Protein AF-A0A2N7NMK9-F1 (afdb_monomer)

Foldseek 3Di:
DPLQLADPVLVVLDDPLRVVQLVVVCVVCVVPSLLSNLSRLLSSLLDNVNQVLQQVQLVVVVLDDDSHGRSSVLSVVLCCLQVVDPPFAADPVVLVVVLVVLVVVLVVVLVVLVVVLVVVLVVLVVVCVVDDDPVSVVVSVVVNVVSVVVSVVVVVVSVVPPSVDGDDHSLLSSVVSSQVSCCSRRVDFDDDDPPPPDDDNSVLSSSCSSPVPPSVVSRNVLVVVQVPDDLCPHSNSDDPDDPDD

Secondary structure (DSSP, 8-state):
---TTS-HHHHHT--HHHHHHHHHHHHHTTT-HHHHHHHHHHHHHHHHHHHHHHHHHHHHTT---SSS-HHHHHHHHHHHHHHS--SS-SSHHHHHHHHHHHHHHHHHHHHHHHHHHHHHHHHHHHHHTT--SHHHHHHHHHHHHHHHHHHHHHHHHHHSS--SSPPPPHHHHHHHHHHHHHHHHH-------TTSSSSPPHHHHHHHHH-TTTHHHHHHHHHHHHHTS-GGGSTT-SPPP----

Nearest PDB structures (foldseek):
  8rz0-assembly3_E  TM=4.744E-01  e=9.316E+00  synthetic construct

Radius of gyration: 27.91 Å; Cα contacts (8 Å, |Δi|>4): 205; chains: 1; bounding box: 67×35×86 Å

Organism: NCBI:txid212663

pLDDT: mean 76.45, std 15.88, range [31.61, 92.88]

Mean predicted aligned error: 11.86 Å

Solvent-accessible surface area (backbone atoms only — not comparable to full-atom values): 13842 Å² total; per-residue (Å²): 130,86,69,75,70,36,55,68,74,58,58,71,68,50,50,72,67,55,49,52,36,50,49,55,50,42,62,76,38,66,92,35,70,70,55,41,42,49,53,30,45,32,60,52,31,29,35,69,73,52,43,52,50,32,36,53,31,15,58,75,65,61,60,59,94,66,94,65,48,41,58,50,55,51,53,56,50,44,49,44,56,51,77,65,49,82,86,40,38,80,38,62,64,56,19,44,53,52,37,56,50,51,52,52,51,49,54,51,50,51,51,53,49,51,55,50,50,53,52,52,51,51,50,51,54,53,50,55,74,66,52,90,46,75,65,55,47,51,52,45,52,53,51,50,54,52,50,53,50,51,50,53,52,53,52,50,58,65,59,69,59,82,69,88,61,58,66,56,14,37,62,54,47,34,54,52,49,47,52,49,44,32,39,63,44,28,65,45,53,75,86,76,70,89,82,53,98,59,80,81,50,35,68,56,42,29,46,30,68,81,28,77,81,57,36,65,66,54,48,54,51,52,51,58,60,35,70,76,40,58,62,65,73,21,77,58,33,74,69,81,81,81,79,84,125

Sequence (245 aa):
MQQGYMSESSWDELTFDERSSLQLMREKYKNSDHHLKLIDQSYEAMGKIFRSRINSEVIKYKRYEGDLDGVYLIINKAIHDFFGSSHFPATKHKSKEIHDFHQKQRQKASKLSDEAFCSLERTINWLSNTTTTKQDELDMSVANEKLIELKKLISSHLERVDLHDRSPSKAESFVLGTCNNLIWFANIKATRTIDSSGGKTPFLRFLEVFFPFEAEPILSSLYEKQKRLPIEKRIGGTFIPVRRG

Structure (mmCIF, N/CA/C/O backbone):
data_AF-A0A2N7NMK9-F1
#
_entry.id   AF-A0A2N7NMK9-F1
#
loop_
_atom_site.group_PDB
_atom_site.id
_atom_site.type_symbol
_atom_site.label_atom_id
_atom_site.label_alt_id
_atom_site.label_comp_id
_atom_site.label_asym_id
_atom_site.label_entity_id
_atom_site.label_seq_id
_atom_site.pdbx_PDB_ins_code
_atom_site.Cartn_x
_atom_site.Cartn_y
_atom_site.Cartn_z
_atom_site.occupancy
_atom_site.B_iso_or_equiv
_atom_site.auth_seq_id
_atom_site.auth_comp_id
_atom_site.auth_asym_id
_atom_site.auth_atom_id
_atom_site.pdbx_PDB_model_num
ATOM 1 N N . MET A 1 1 ? 2.969 3.505 -34.945 1.00 48.16 1 MET A N 1
ATOM 2 C CA . MET A 1 1 ? 2.056 3.359 -33.786 1.00 48.16 1 MET A CA 1
ATOM 3 C C . MET A 1 1 ? 2.224 4.592 -32.918 1.00 48.16 1 MET A C 1
ATOM 5 O O . MET A 1 1 ? 3.357 5.028 -32.778 1.00 48.16 1 MET A O 1
ATOM 9 N N . GLN A 1 2 ? 1.147 5.188 -32.395 1.00 59.62 2 GLN A N 1
ATOM 10 C CA . GLN A 1 2 ? 1.281 6.339 -31.494 1.00 59.62 2 GLN A CA 1
ATOM 11 C C . GLN A 1 2 ? 2.025 5.895 -30.225 1.00 59.62 2 GLN A C 1
ATOM 13 O O . GLN A 1 2 ? 1.568 5.003 -29.514 1.00 59.62 2 GLN A O 1
ATOM 18 N N . GLN A 1 3 ? 3.172 6.519 -29.954 1.00 67.00 3 GLN A N 1
ATOM 19 C CA . GLN A 1 3 ? 4.029 6.277 -28.783 1.00 67.00 3 GLN A CA 1
ATOM 20 C C . GLN A 1 3 ? 3.365 6.621 -27.435 1.00 67.00 3 GLN A C 1
ATOM 22 O O . GLN A 1 3 ? 3.958 6.419 -26.378 1.00 67.00 3 GLN A O 1
ATOM 27 N N . GLY A 1 4 ? 2.095 7.041 -27.454 1.00 82.00 4 GLY A N 1
ATOM 28 C CA . GLY A 1 4 ? 1.342 7.437 -26.272 1.00 82.00 4 GLY A CA 1
ATOM 29 C C . GLY A 1 4 ? 1.959 8.680 -25.638 1.00 82.00 4 GLY A C 1
ATOM 30 O O . GLY A 1 4 ? 2.343 9.611 -26.344 1.00 82.00 4 GLY A O 1
ATOM 31 N N . TYR A 1 5 ? 2.070 8.668 -24.314 1.00 87.06 5 TYR A N 1
ATOM 32 C CA . TYR A 1 5 ? 2.652 9.740 -23.503 1.00 87.06 5 TYR A CA 1
ATOM 33 C C . TYR A 1 5 ? 4.148 9.550 -23.204 1.00 87.06 5 TYR A C 1
ATOM 35 O O . TYR A 1 5 ? 4.716 10.331 -22.442 1.00 87.06 5 TYR A O 1
ATOM 43 N N . MET A 1 6 ? 4.772 8.516 -23.772 1.00 89.62 6 MET A N 1
ATOM 44 C CA . MET A 1 6 ? 6.190 8.201 -23.591 1.00 89.62 6 MET A CA 1
ATOM 45 C C . MET A 1 6 ? 7.060 8.983 -24.580 1.00 89.62 6 MET A C 1
ATOM 47 O O . MET A 1 6 ? 6.658 9.197 -25.727 1.00 89.62 6 MET A O 1
ATOM 51 N N . SER A 1 7 ? 8.265 9.377 -24.162 1.00 88.50 7 SER A N 1
ATOM 52 C CA . SER A 1 7 ? 9.250 9.960 -25.079 1.00 88.50 7 SER A CA 1
ATOM 53 C C . SER A 1 7 ? 9.711 8.962 -26.151 1.00 88.50 7 SER A C 1
ATOM 55 O O . SER A 1 7 ? 9.846 7.766 -25.892 1.00 88.50 7 SER A O 1
ATOM 57 N N . GLU A 1 8 ? 9.989 9.464 -27.358 1.00 87.81 8 GLU A N 1
ATOM 58 C CA . GLU A 1 8 ? 10.441 8.655 -28.505 1.00 87.81 8 GLU A CA 1
ATOM 59 C C . GLU A 1 8 ? 11.730 7.882 -28.182 1.00 87.81 8 GLU A C 1
ATOM 61 O O . GLU A 1 8 ? 11.811 6.675 -28.397 1.00 87.81 8 GLU A O 1
ATOM 66 N N . SER A 1 9 ? 12.687 8.537 -27.517 1.00 88.19 9 SER A N 1
ATOM 67 C CA . SER A 1 9 ? 13.922 7.898 -27.055 1.00 88.19 9 SER A CA 1
ATOM 68 C C . SER A 1 9 ? 13.670 6.731 -26.097 1.00 88.19 9 SER A C 1
ATOM 70 O O . SER A 1 9 ? 14.330 5.700 -26.192 1.00 88.19 9 SER A O 1
ATOM 72 N N . SER A 1 10 ? 12.703 6.860 -25.186 1.00 87.62 10 SER A N 1
ATOM 73 C CA . SER A 1 10 ? 12.360 5.786 -24.246 1.00 87.62 10 SER A CA 1
ATOM 74 C C . SER A 1 10 ? 11.622 4.637 -24.928 1.00 87.62 10 SER A C 1
ATOM 76 O O . SER A 1 10 ? 11.809 3.482 -24.543 1.00 87.62 10 SER A O 1
ATOM 78 N N . TRP A 1 11 ? 10.807 4.936 -25.942 1.00 90.69 11 TRP A N 1
ATOM 79 C CA . TRP A 1 11 ? 10.100 3.939 -26.745 1.00 90.69 11 TRP A CA 1
ATOM 80 C C . TRP A 1 11 ? 11.059 3.075 -27.576 1.00 90.69 11 TRP A C 1
ATOM 82 O O . TRP A 1 11 ? 10.900 1.849 -27.671 1.00 90.69 11 TRP A O 1
ATOM 92 N N . ASP A 1 12 ? 12.088 3.698 -28.146 1.00 89.62 12 ASP A N 1
ATOM 93 C CA . ASP A 1 12 ? 13.112 3.018 -28.940 1.00 89.62 12 ASP A CA 1
ATOM 94 C C . ASP A 1 12 ? 13.988 2.080 -28.105 1.00 89.62 12 ASP A C 1
ATOM 96 O O . ASP A 1 12 ? 14.482 1.073 -28.612 1.00 89.62 12 ASP A O 1
ATOM 100 N N . GLU A 1 13 ? 14.116 2.346 -26.805 1.00 90.12 13 GLU A N 1
ATOM 101 C CA . GLU A 1 13 ? 14.841 1.486 -25.870 1.00 90.12 13 GLU A CA 1
ATOM 102 C C . GLU A 1 13 ? 14.087 0.214 -25.455 1.00 90.12 13 GLU A C 1
ATOM 104 O O . GLU A 1 13 ? 14.713 -0.673 -24.861 1.00 90.12 13 GLU A O 1
ATOM 109 N N . LEU A 1 14 ? 12.777 0.123 -25.723 1.00 90.62 14 LEU A N 1
ATOM 110 C CA . LEU A 1 14 ? 11.956 -1.019 -25.321 1.00 90.62 14 LEU A CA 1
ATOM 111 C C . LEU A 1 14 ? 12.255 -2.264 -26.163 1.00 90.62 14 LEU A C 1
ATOM 113 O O . LEU A 1 14 ? 12.313 -2.205 -27.395 1.00 90.62 14 LEU A O 1
ATOM 117 N N . THR A 1 15 ? 12.362 -3.417 -25.505 1.00 91.25 15 THR A N 1
ATOM 118 C CA . THR A 1 15 ? 12.406 -4.715 -26.189 1.00 91.25 15 THR A CA 1
ATOM 119 C C . THR A 1 15 ? 11.053 -5.056 -26.821 1.00 91.25 15 THR A C 1
ATOM 121 O O . THR A 1 15 ? 10.025 -4.443 -26.527 1.00 91.25 15 THR A O 1
ATOM 124 N N . PHE A 1 16 ? 11.034 -6.065 -27.696 1.00 90.06 16 PHE A N 1
ATOM 125 C CA . PHE A 1 16 ? 9.789 -6.567 -28.282 1.00 90.06 16 PHE A CA 1
ATOM 126 C C . PHE A 1 16 ? 8.779 -7.021 -27.209 1.00 90.06 16 PHE A C 1
ATOM 128 O O . PHE A 1 16 ? 7.597 -6.676 -27.287 1.00 90.06 16 PHE A O 1
ATOM 135 N N . ASP A 1 17 ? 9.252 -7.724 -26.179 1.00 87.62 17 ASP A N 1
ATOM 136 C CA . ASP A 1 17 ? 8.409 -8.233 -25.092 1.00 87.62 17 ASP A CA 1
ATOM 137 C C . ASP A 1 17 ? 7.875 -7.102 -24.200 1.00 87.62 17 ASP A C 1
ATOM 139 O O . ASP A 1 17 ? 6.698 -7.105 -23.830 1.00 87.62 17 ASP A O 1
ATOM 143 N N . GLU A 1 18 ? 8.705 -6.088 -23.914 1.00 90.62 18 GLU A N 1
ATOM 144 C CA . GLU A 1 18 ? 8.283 -4.889 -23.174 1.00 90.62 18 GLU A CA 1
ATOM 145 C C . GLU A 1 18 ? 7.208 -4.116 -23.955 1.00 90.62 18 GLU A C 1
ATOM 147 O O . GLU A 1 18 ? 6.203 -3.697 -23.380 1.00 90.62 18 GLU A O 1
ATOM 152 N N . ARG A 1 19 ? 7.373 -3.957 -25.278 1.00 91.62 19 ARG A N 1
ATOM 153 C CA . ARG A 1 19 ? 6.372 -3.301 -26.141 1.00 91.62 19 ARG A CA 1
ATOM 154 C C . ARG A 1 19 ? 5.055 -4.067 -26.157 1.00 91.62 19 ARG A C 1
ATOM 156 O O . ARG A 1 19 ? 3.996 -3.452 -26.040 1.00 91.62 19 ARG A O 1
ATOM 163 N N . SER A 1 20 ? 5.124 -5.392 -26.263 1.00 90.25 20 SER A N 1
ATOM 164 C CA . SER A 1 20 ? 3.948 -6.265 -26.254 1.00 90.25 20 SER A CA 1
ATOM 165 C C . SER A 1 20 ? 3.202 -6.175 -24.918 1.00 90.25 20 SER A C 1
ATOM 167 O O . SER A 1 20 ? 1.993 -5.934 -24.896 1.00 90.25 20 SER A O 1
ATOM 169 N N . SER A 1 21 ? 3.926 -6.253 -23.797 1.00 90.12 21 SER A N 1
ATOM 170 C CA . SER A 1 21 ? 3.363 -6.116 -22.446 1.00 90.12 21 SER A CA 1
ATOM 171 C C . SER A 1 21 ? 2.750 -4.730 -22.211 1.00 90.12 21 SER A C 1
ATOM 173 O O . SER A 1 21 ? 1.631 -4.614 -21.701 1.00 90.12 21 SER A O 1
ATOM 175 N N . LEU A 1 22 ? 3.430 -3.660 -22.634 1.00 92.00 22 LEU A N 1
ATOM 176 C CA . LEU A 1 22 ? 2.917 -2.292 -22.549 1.00 92.00 22 LEU A CA 1
ATOM 177 C C . LEU A 1 22 ? 1.632 -2.114 -23.368 1.00 92.00 22 LEU A C 1
ATOM 179 O O . LEU A 1 22 ? 0.675 -1.507 -22.885 1.00 92.00 22 LEU A O 1
ATOM 183 N N . GLN A 1 23 ? 1.570 -2.666 -24.580 1.00 91.62 23 GLN A N 1
ATOM 184 C CA . GLN A 1 23 ? 0.379 -2.578 -25.424 1.00 91.62 23 GLN A CA 1
ATOM 185 C C . GLN A 1 23 ? -0.822 -3.304 -24.803 1.00 91.62 23 GLN A C 1
ATOM 187 O O . GLN A 1 23 ? -1.921 -2.746 -24.790 1.00 91.62 23 GLN A O 1
ATOM 192 N N . LEU A 1 24 ? -0.613 -4.489 -24.218 1.00 91.38 24 LEU A N 1
ATOM 193 C CA . LEU A 1 24 ? -1.651 -5.198 -23.459 1.00 91.38 24 LEU A CA 1
ATOM 194 C C . LEU A 1 24 ? -2.171 -4.353 -22.289 1.00 91.38 24 LEU A C 1
ATOM 196 O O . LEU A 1 24 ? -3.379 -4.291 -22.047 1.00 91.38 24 LEU A O 1
ATOM 200 N N . MET A 1 25 ? -1.276 -3.658 -21.580 1.00 91.44 25 MET A N 1
ATOM 201 C CA . MET A 1 25 ? -1.674 -2.780 -20.481 1.00 91.44 25 MET A CA 1
ATOM 202 C C . MET A 1 25 ? -2.467 -1.567 -20.973 1.00 91.44 25 MET A C 1
ATOM 204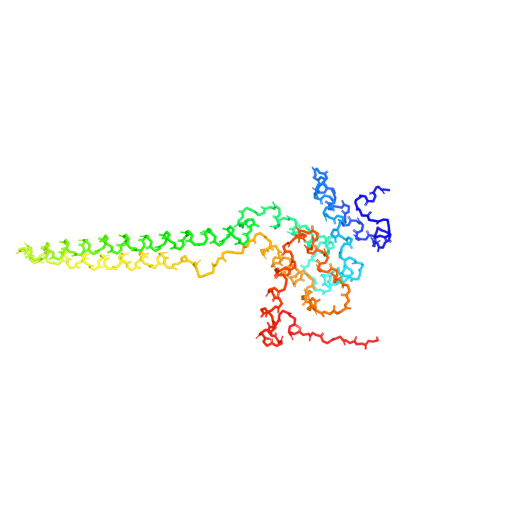 O O . MET A 1 25 ? -3.498 -1.233 -20.391 1.00 91.44 25 MET A O 1
ATOM 208 N N . ARG A 1 26 ? -2.024 -0.923 -22.057 1.00 92.25 26 ARG A N 1
ATOM 209 C CA . ARG A 1 26 ? -2.741 0.206 -22.664 1.00 92.25 26 ARG A CA 1
ATOM 210 C C . ARG A 1 26 ? -4.143 -0.199 -23.110 1.00 92.25 26 ARG A C 1
ATOM 212 O O . ARG A 1 26 ? -5.092 0.513 -22.807 1.00 92.25 26 ARG A O 1
ATOM 219 N N . GLU A 1 27 ? -4.297 -1.362 -23.739 1.00 92.50 27 GLU A N 1
ATOM 220 C CA . GLU A 1 27 ? -5.612 -1.870 -24.146 1.00 92.50 27 GLU A CA 1
ATOM 221 C C . GLU A 1 27 ? -6.530 -2.094 -22.936 1.00 92.50 27 GLU A C 1
ATOM 223 O O . GLU A 1 27 ? -7.692 -1.682 -22.944 1.00 92.50 27 GLU A O 1
ATOM 228 N N . LYS A 1 28 ? -5.994 -2.662 -21.848 1.00 91.31 28 LYS A N 1
ATOM 229 C CA . LYS A 1 28 ? -6.736 -2.855 -20.594 1.00 91.31 28 LYS A CA 1
ATOM 230 C C . LYS A 1 28 ? -7.261 -1.540 -20.006 1.00 91.31 28 LYS A C 1
ATOM 232 O O . LYS A 1 28 ? -8.361 -1.514 -19.453 1.00 91.31 28 LYS A O 1
ATOM 237 N N . TYR A 1 29 ? -6.493 -0.457 -20.112 1.00 91.06 29 TYR A N 1
ATOM 238 C CA . TYR A 1 29 ? -6.831 0.854 -19.547 1.00 91.06 29 TYR A CA 1
ATOM 239 C C . TYR A 1 29 ? -7.278 1.886 -20.595 1.00 91.06 29 TYR A C 1
ATOM 241 O O . TYR A 1 29 ? -7.350 3.072 -20.278 1.00 91.06 29 TYR A O 1
ATOM 249 N N . LYS A 1 30 ? -7.651 1.456 -21.810 1.00 91.62 30 LYS A N 1
ATOM 250 C CA . LYS A 1 30 ? -7.927 2.336 -22.964 1.00 91.62 30 LYS A CA 1
ATOM 251 C C . LYS A 1 30 ? -8.976 3.426 -22.732 1.00 91.62 30 LYS A C 1
ATOM 253 O O . LYS A 1 30 ? -8.942 4.460 -23.385 1.00 91.62 30 LYS A O 1
ATOM 258 N N . ASN A 1 31 ? -9.895 3.203 -21.793 1.00 90.06 31 ASN A N 1
ATOM 259 C CA . ASN A 1 31 ? -10.973 4.139 -21.467 1.00 90.06 31 ASN A CA 1
ATOM 260 C C . ASN A 1 31 ? -10.574 5.190 -20.410 1.00 90.06 31 ASN A C 1
ATOM 262 O O . ASN A 1 31 ? -11.413 5.993 -20.012 1.00 90.06 31 ASN A O 1
ATOM 266 N N . SER A 1 32 ? -9.332 5.174 -19.908 1.00 90.56 32 SER A N 1
ATOM 267 C CA . SER A 1 32 ? -8.842 6.110 -18.889 1.00 90.56 32 SER A CA 1
ATOM 268 C C . SER A 1 32 ? -7.544 6.772 -19.337 1.00 90.56 32 SER A C 1
ATOM 270 O O . SER A 1 32 ? -6.454 6.245 -19.117 1.00 90.56 32 SER A O 1
ATOM 272 N N . ASP A 1 33 ? -7.665 7.968 -19.911 1.00 90.00 33 ASP A N 1
ATOM 273 C CA . ASP A 1 33 ? -6.524 8.775 -20.355 1.00 90.00 33 ASP A CA 1
ATOM 274 C C . ASP A 1 33 ? -5.514 9.040 -19.223 1.00 90.00 33 ASP A C 1
ATOM 276 O O . ASP A 1 33 ? -4.300 8.935 -19.398 1.00 90.00 33 ASP A O 1
ATOM 280 N N . HIS A 1 34 ? -6.029 9.257 -18.009 1.00 89.50 34 HIS A N 1
ATOM 281 C CA . HIS A 1 34 ? -5.213 9.405 -16.809 1.00 89.50 34 HIS A CA 1
ATOM 282 C C . HIS A 1 34 ? -4.342 8.169 -16.534 1.00 89.50 34 HIS A C 1
ATOM 284 O O . HIS A 1 34 ? -3.145 8.305 -16.277 1.00 89.50 34 HIS A O 1
ATOM 290 N N . HIS A 1 35 ? -4.918 6.963 -16.610 1.00 91.06 35 HIS A N 1
ATOM 291 C CA . HIS A 1 35 ? -4.156 5.732 -16.398 1.00 91.06 35 HIS A CA 1
ATOM 292 C C . HIS A 1 35 ? -3.162 5.481 -17.530 1.00 91.06 35 HIS A C 1
ATOM 294 O O . HIS A 1 35 ? -2.041 5.077 -17.245 1.00 91.06 35 HIS A O 1
ATOM 300 N N . LEU A 1 36 ? -3.528 5.756 -18.785 1.00 92.00 36 LEU A N 1
ATOM 301 C CA . LEU A 1 36 ? -2.620 5.610 -19.927 1.00 92.00 36 LEU A CA 1
ATOM 302 C C . LEU A 1 36 ? -1.369 6.476 -19.766 1.00 92.00 36 LEU A C 1
ATOM 304 O O . LEU A 1 36 ? -0.251 5.974 -19.880 1.00 92.00 36 LEU A O 1
ATOM 308 N N . LYS A 1 37 ? -1.551 7.752 -19.411 1.00 91.81 37 LYS A N 1
ATOM 309 C CA . LYS A 1 37 ? -0.440 8.667 -19.139 1.00 91.81 37 LYS A CA 1
ATOM 310 C C . LYS A 1 37 ? 0.457 8.157 -18.016 1.00 91.81 37 LYS A C 1
ATOM 312 O O . LYS A 1 37 ? 1.677 8.168 -18.145 1.00 91.81 37 LYS A O 1
ATOM 317 N N . LEU A 1 38 ? -0.144 7.680 -16.933 1.00 90.56 38 LEU A N 1
ATOM 318 C CA . LEU A 1 38 ? 0.582 7.169 -15.779 1.00 90.56 38 LEU A CA 1
ATOM 319 C C . LEU A 1 38 ? 1.343 5.871 -16.089 1.00 90.56 38 LEU A C 1
ATOM 321 O O . LEU A 1 38 ? 2.484 5.733 -15.655 1.00 90.56 38 LEU A O 1
ATOM 325 N N . ILE A 1 39 ? 0.775 4.954 -16.876 1.00 92.88 39 ILE A N 1
ATOM 326 C CA . ILE A 1 39 ? 1.455 3.736 -17.350 1.00 92.88 39 ILE A CA 1
ATOM 327 C C . ILE A 1 39 ? 2.707 4.105 -18.148 1.00 92.88 39 ILE A C 1
ATOM 329 O O . ILE A 1 39 ? 3.799 3.623 -17.843 1.00 92.88 39 ILE A O 1
ATOM 333 N N . ASP A 1 40 ? 2.558 4.993 -19.128 1.00 92.62 40 ASP A N 1
ATOM 334 C CA . ASP A 1 40 ? 3.644 5.400 -20.019 1.00 92.62 40 ASP A CA 1
ATOM 335 C C . ASP A 1 40 ? 4.767 6.108 -19.256 1.00 92.62 40 ASP A C 1
ATOM 337 O O . ASP A 1 40 ? 5.937 5.735 -19.364 1.00 92.62 40 ASP A O 1
ATOM 341 N N . GLN A 1 41 ? 4.401 7.065 -18.401 1.00 90.62 41 GLN A N 1
ATOM 342 C CA . GLN A 1 41 ? 5.349 7.770 -17.541 1.00 90.62 41 GLN A CA 1
ATOM 343 C C . GLN A 1 41 ? 6.043 6.828 -16.555 1.00 90.62 41 GLN A C 1
ATOM 345 O O . GLN A 1 41 ? 7.211 7.031 -16.237 1.00 90.62 41 GLN A O 1
ATOM 350 N N . SER A 1 42 ? 5.360 5.781 -16.088 1.00 89.81 42 SER A N 1
ATOM 351 C CA . SER A 1 42 ? 5.938 4.782 -15.185 1.00 89.81 42 SER A CA 1
ATOM 352 C C . SER A 1 42 ? 6.986 3.921 -15.875 1.00 89.81 42 SER A C 1
ATOM 354 O O . SER A 1 42 ? 8.073 3.729 -15.328 1.00 89.81 42 SER A O 1
ATOM 356 N N . TYR A 1 43 ? 6.682 3.429 -17.079 1.00 90.00 43 TYR A N 1
ATOM 357 C CA . TYR A 1 43 ? 7.639 2.683 -17.896 1.00 90.00 43 TYR A CA 1
ATOM 358 C C . TYR A 1 43 ? 8.892 3.516 -18.173 1.00 90.00 43 TYR A C 1
ATOM 360 O O . TYR A 1 43 ? 10.013 3.026 -18.002 1.00 90.00 43 TYR A O 1
ATOM 368 N N . GLU A 1 44 ? 8.709 4.781 -18.550 1.00 89.25 44 GLU A N 1
ATOM 369 C CA . GLU A 1 44 ? 9.799 5.728 -18.777 1.00 89.25 44 GLU A CA 1
ATOM 370 C C . GLU A 1 44 ? 10.602 5.993 -17.494 1.00 89.25 44 GLU A C 1
ATOM 372 O O . GLU A 1 44 ? 11.830 5.884 -17.489 1.00 89.25 44 GLU A O 1
ATOM 377 N N . ALA A 1 45 ? 9.924 6.253 -16.374 1.00 85.00 45 ALA A N 1
ATOM 378 C CA . ALA A 1 45 ? 10.554 6.546 -15.089 1.00 85.00 45 ALA A CA 1
ATOM 379 C C . ALA A 1 45 ? 11.391 5.381 -14.543 1.00 85.00 45 ALA A C 1
ATOM 381 O O . ALA A 1 45 ? 12.447 5.622 -13.950 1.00 85.00 45 ALA A O 1
ATOM 382 N N . MET A 1 46 ? 10.958 4.135 -14.766 1.00 83.75 46 MET A N 1
ATOM 383 C CA . MET A 1 46 ? 11.731 2.945 -14.406 1.00 83.75 46 MET A CA 1
ATOM 384 C C . MET A 1 46 ? 13.043 2.847 -15.193 1.00 83.75 46 MET A C 1
ATOM 386 O O . MET A 1 46 ? 14.032 2.363 -14.655 1.00 83.75 46 MET A O 1
ATOM 390 N N . GLY A 1 47 ? 13.103 3.324 -16.436 1.00 82.94 47 GLY A N 1
ATOM 391 C CA . GLY A 1 47 ? 14.312 3.266 -17.261 1.00 82.94 47 GLY A CA 1
ATOM 392 C C . GLY A 1 47 ? 14.793 1.844 -17.603 1.00 82.94 47 GLY A C 1
ATOM 393 O O . GLY A 1 47 ? 14.497 0.853 -16.931 1.00 82.94 47 GLY A O 1
ATOM 394 N N . LYS A 1 48 ? 15.593 1.731 -18.668 1.00 83.56 48 LYS A N 1
ATOM 395 C CA . LYS A 1 48 ? 16.002 0.441 -19.251 1.00 83.56 48 LYS A CA 1
ATOM 396 C C . LYS A 1 48 ? 16.664 -0.522 -18.262 1.00 83.56 48 LYS A C 1
ATOM 398 O O . LYS A 1 48 ? 16.301 -1.694 -18.194 1.00 83.56 48 LYS A O 1
ATOM 403 N N . ILE A 1 49 ? 17.620 -0.033 -17.469 1.00 79.00 49 ILE A N 1
ATOM 404 C CA . ILE A 1 49 ? 18.401 -0.874 -16.545 1.00 79.00 49 ILE A CA 1
ATOM 405 C C . ILE A 1 49 ? 17.503 -1.506 -15.471 1.00 79.00 49 ILE A C 1
ATOM 407 O O . ILE A 1 49 ? 17.657 -2.683 -15.145 1.00 79.00 49 ILE A O 1
ATOM 411 N N . PHE A 1 50 ? 16.561 -0.744 -14.909 1.00 81.38 50 PHE A N 1
ATOM 412 C CA . PHE A 1 50 ? 15.693 -1.251 -13.846 1.00 81.38 50 PHE A CA 1
ATOM 413 C C . PHE A 1 50 ? 14.643 -2.219 -14.394 1.00 81.38 50 PHE A C 1
ATOM 415 O O . PHE A 1 50 ? 14.442 -3.277 -13.798 1.00 81.38 50 PHE A O 1
ATOM 422 N N . ARG A 1 51 ? 14.031 -1.899 -15.545 1.00 88.31 51 ARG A N 1
ATOM 423 C CA . ARG A 1 51 ? 13.071 -2.786 -16.222 1.00 88.31 51 ARG A CA 1
ATOM 424 C C . ARG A 1 51 ? 13.702 -4.126 -16.595 1.00 88.31 51 ARG A C 1
ATOM 426 O O . ARG A 1 51 ? 13.171 -5.173 -16.234 1.00 88.31 51 ARG A O 1
ATOM 433 N N . SER A 1 52 ? 14.894 -4.099 -17.199 1.00 85.19 52 SER A N 1
ATOM 434 C CA . SER A 1 52 ? 15.652 -5.310 -17.535 1.00 85.19 52 SER A CA 1
ATOM 435 C C . SER A 1 52 ? 15.910 -6.181 -16.303 1.00 85.19 52 SER A C 1
ATOM 437 O O . SER A 1 52 ? 15.694 -7.393 -16.341 1.00 85.19 52 SER A O 1
ATOM 439 N N . ARG A 1 53 ? 16.287 -5.564 -15.175 1.00 82.56 53 ARG A N 1
ATOM 440 C CA . ARG A 1 53 ? 16.481 -6.284 -13.914 1.00 82.56 53 ARG A CA 1
ATOM 441 C C . ARG A 1 53 ? 15.184 -6.919 -13.413 1.00 82.56 53 ARG A C 1
ATOM 443 O O . ARG A 1 53 ? 15.202 -8.108 -13.111 1.00 82.56 53 ARG A O 1
ATOM 450 N N . ILE A 1 54 ? 14.084 -6.163 -13.349 1.00 84.38 54 ILE A N 1
ATOM 451 C CA . ILE A 1 54 ? 12.762 -6.675 -12.949 1.00 84.38 54 ILE A CA 1
ATOM 452 C C . ILE A 1 54 ? 12.402 -7.912 -13.773 1.00 84.38 54 ILE A C 1
ATOM 454 O O . ILE A 1 54 ? 12.129 -8.968 -13.204 1.00 84.38 54 ILE A O 1
ATOM 458 N N . ASN A 1 55 ? 12.465 -7.793 -15.098 1.00 85.88 55 ASN A N 1
ATOM 459 C CA . ASN A 1 55 ? 12.070 -8.861 -16.007 1.00 85.88 55 ASN A CA 1
ATOM 460 C C . ASN A 1 55 ? 12.980 -10.092 -15.862 1.00 85.88 55 ASN A C 1
ATOM 462 O O . ASN A 1 55 ? 12.486 -11.212 -15.747 1.00 85.88 55 ASN A O 1
ATOM 466 N N . SER A 1 56 ? 14.299 -9.895 -15.755 1.00 83.56 56 SER A N 1
ATOM 467 C CA . SER A 1 56 ? 15.251 -10.998 -15.559 1.00 83.56 56 SER A CA 1
ATOM 468 C C . SER A 1 56 ? 15.029 -11.774 -14.254 1.00 83.56 56 SER A C 1
ATOM 470 O O . SER A 1 56 ? 15.083 -13.005 -14.246 1.00 83.56 56 SER A O 1
ATOM 472 N N . GLU A 1 57 ? 14.759 -11.080 -13.145 1.00 80.56 57 GLU A N 1
ATOM 473 C CA . GLU A 1 57 ? 14.637 -11.725 -11.839 1.00 80.56 57 GLU A CA 1
ATOM 474 C C . GLU A 1 57 ? 13.272 -12.409 -11.664 1.00 80.56 57 GLU A C 1
ATOM 476 O O . GLU A 1 57 ? 13.210 -13.477 -11.055 1.00 80.56 57 GLU A O 1
ATOM 481 N N . VAL A 1 58 ? 12.199 -11.866 -12.255 1.00 78.56 58 VAL A N 1
ATOM 482 C CA . VAL A 1 58 ? 10.883 -12.534 -12.310 1.00 78.56 58 VAL A CA 1
ATOM 483 C C . VAL A 1 58 ? 10.993 -13.907 -12.976 1.00 78.56 58 VAL A C 1
ATOM 485 O O . VAL A 1 58 ? 10.515 -14.899 -12.418 1.00 78.56 58 VAL A O 1
ATOM 488 N N . ILE A 1 59 ? 11.693 -13.977 -14.115 1.00 75.12 59 ILE A N 1
ATOM 489 C CA . ILE A 1 59 ? 11.940 -15.223 -14.855 1.00 75.12 59 ILE A CA 1
ATOM 490 C C . ILE A 1 59 ? 12.810 -16.177 -14.029 1.00 75.12 59 ILE A C 1
ATOM 492 O O . ILE A 1 59 ? 12.448 -17.331 -13.796 1.00 75.12 59 ILE A O 1
ATOM 496 N N . LYS A 1 60 ? 13.959 -15.695 -13.546 1.00 75.69 60 LYS A N 1
ATOM 497 C CA . LYS A 1 60 ? 14.947 -16.498 -12.810 1.00 75.69 60 LYS A CA 1
ATOM 498 C C . LYS A 1 60 ? 14.366 -17.167 -11.567 1.00 75.69 60 LYS A C 1
ATOM 500 O O . LYS A 1 60 ? 14.722 -18.305 -11.267 1.00 75.69 60 LYS A O 1
ATOM 505 N N . TYR A 1 61 ? 13.493 -16.475 -10.838 1.00 70.50 61 TYR A N 1
ATOM 506 C CA . TYR A 1 61 ? 12.880 -17.018 -9.627 1.00 70.50 61 TYR A CA 1
ATOM 507 C C . TYR A 1 61 ? 11.565 -17.765 -9.876 1.00 70.50 61 TYR A C 1
ATOM 509 O O . TYR A 1 61 ? 10.947 -18.185 -8.897 1.00 70.50 61 TYR A O 1
ATOM 517 N N . LYS A 1 62 ? 11.140 -17.938 -11.141 1.00 66.94 62 LYS A N 1
ATOM 518 C CA . LYS A 1 62 ? 9.870 -18.583 -11.528 1.00 66.94 62 LYS A CA 1
ATOM 519 C C . LYS A 1 62 ? 8.683 -18.095 -10.686 1.00 66.94 62 LYS A C 1
ATOM 521 O O . LYS A 1 62 ? 7.819 -18.868 -10.287 1.00 66.94 62 LYS A O 1
ATOM 526 N N . ARG A 1 63 ? 8.672 -16.802 -10.337 1.00 63.94 63 ARG A N 1
ATOM 527 C CA . ARG A 1 63 ? 7.642 -16.211 -9.457 1.00 63.94 63 ARG A CA 1
ATOM 528 C C . ARG A 1 63 ? 6.323 -15.980 -10.189 1.00 63.94 63 ARG A C 1
ATOM 530 O O . ARG A 1 63 ? 5.319 -15.672 -9.552 1.00 63.94 63 ARG A O 1
ATOM 537 N N . TYR A 1 64 ? 6.349 -16.116 -11.509 1.00 65.38 64 TYR A N 1
ATOM 538 C CA . TYR A 1 64 ? 5.222 -15.984 -12.407 1.00 65.38 64 TYR A CA 1
ATOM 539 C C . TYR A 1 64 ? 5.448 -16.888 -13.629 1.00 65.38 64 TYR A C 1
ATOM 541 O O . TYR A 1 64 ? 6.544 -16.894 -14.185 1.00 65.38 64 TYR A O 1
ATOM 549 N N . GLU A 1 65 ? 4.426 -17.657 -14.011 1.00 59.59 65 GLU A N 1
ATOM 550 C CA . GLU A 1 65 ? 4.433 -18.596 -15.150 1.00 59.59 65 GLU A CA 1
ATOM 551 C C . GLU A 1 65 ? 3.424 -18.172 -16.237 1.00 59.59 65 GLU A C 1
ATOM 553 O O . GLU A 1 65 ? 2.726 -19.004 -16.806 1.00 59.59 65 GLU A O 1
ATOM 558 N N . GLY A 1 66 ? 3.283 -16.869 -16.491 1.00 67.44 66 GLY A N 1
ATOM 559 C CA . GLY A 1 66 ? 2.453 -16.357 -17.587 1.00 67.44 66 GLY A CA 1
ATOM 560 C C . GLY A 1 66 ? 3.242 -15.501 -18.575 1.00 67.44 66 GLY A C 1
ATOM 561 O O . GLY A 1 66 ? 4.427 -15.243 -18.377 1.00 67.44 66 GLY A O 1
ATOM 562 N N . ASP A 1 67 ? 2.556 -15.023 -19.612 1.00 70.75 67 ASP A N 1
ATOM 563 C CA . ASP A 1 67 ? 3.176 -14.323 -20.752 1.00 70.75 67 ASP A CA 1
ATOM 564 C C . ASP A 1 67 ? 3.491 -12.840 -20.483 1.00 70.75 67 ASP A C 1
ATOM 566 O O . ASP A 1 67 ? 4.048 -12.143 -21.328 1.00 70.75 67 ASP A O 1
ATOM 570 N N . LEU A 1 68 ? 3.094 -12.330 -19.316 1.00 78.31 68 LEU A N 1
ATOM 571 C CA . LEU A 1 68 ? 3.286 -10.938 -18.919 1.00 78.31 68 LEU A CA 1
ATOM 572 C C . LEU A 1 68 ? 4.644 -10.726 -18.248 1.00 78.31 68 LEU A C 1
ATOM 574 O O . LEU A 1 68 ? 5.047 -11.487 -17.367 1.00 78.31 68 LEU A O 1
ATOM 578 N N . ASP A 1 69 ? 5.318 -9.637 -18.611 1.00 81.25 69 ASP A N 1
ATOM 579 C CA . ASP A 1 69 ? 6.589 -9.292 -17.992 1.00 81.25 69 ASP A CA 1
ATOM 580 C C . ASP A 1 69 ? 6.434 -8.768 -16.546 1.00 81.25 69 ASP A C 1
ATOM 582 O O . ASP A 1 69 ? 5.353 -8.428 -16.051 1.00 81.25 69 ASP A O 1
ATOM 586 N N . GLY A 1 70 ? 7.548 -8.730 -15.818 1.00 81.12 70 GLY A N 1
ATOM 587 C CA . GLY A 1 70 ? 7.565 -8.295 -14.425 1.00 81.12 70 GLY A CA 1
ATOM 588 C C . GLY A 1 70 ? 7.159 -6.838 -14.236 1.00 81.12 70 GLY A C 1
ATOM 589 O O . GLY A 1 70 ? 6.508 -6.488 -13.245 1.00 81.12 70 GLY A O 1
ATOM 590 N N . VAL A 1 71 ? 7.537 -5.986 -15.190 1.00 88.12 71 VAL A N 1
ATOM 591 C CA . VAL A 1 71 ? 7.200 -4.559 -15.194 1.00 88.12 71 VAL A CA 1
ATOM 592 C C . VAL A 1 71 ? 5.687 -4.378 -15.291 1.00 88.12 71 VAL A C 1
ATOM 594 O O . VAL A 1 71 ? 5.114 -3.598 -14.522 1.00 88.12 71 VAL A O 1
ATOM 597 N N . TYR A 1 72 ? 5.024 -5.155 -16.149 1.00 88.94 72 TYR A N 1
ATOM 598 C CA . TYR A 1 72 ? 3.579 -5.177 -16.275 1.00 88.94 72 TYR A CA 1
ATOM 599 C C . TYR A 1 72 ? 2.919 -5.496 -14.937 1.00 88.94 72 TYR A C 1
ATOM 601 O O . TYR A 1 72 ? 2.032 -4.763 -14.489 1.00 88.94 72 TYR A O 1
ATOM 609 N N . LEU A 1 73 ? 3.357 -6.570 -14.273 1.00 86.38 73 LEU A N 1
ATOM 610 C CA . LEU A 1 73 ? 2.765 -7.016 -13.011 1.00 86.38 73 LEU A CA 1
ATOM 611 C C . LEU A 1 73 ? 2.865 -5.936 -11.930 1.00 86.38 73 LEU A C 1
ATOM 613 O O . LEU A 1 73 ? 1.880 -5.666 -11.239 1.00 86.38 73 LEU A O 1
ATOM 617 N N . ILE A 1 74 ? 4.024 -5.281 -11.824 1.00 86.06 74 ILE A N 1
ATOM 618 C CA . ILE A 1 74 ? 4.264 -4.218 -10.844 1.00 86.06 74 ILE A CA 1
ATOM 619 C C . ILE A 1 74 ? 3.371 -3.010 -11.116 1.00 86.06 74 ILE A C 1
ATOM 621 O O . ILE A 1 74 ? 2.679 -2.570 -10.200 1.00 86.06 74 ILE A O 1
ATOM 625 N N . ILE A 1 75 ? 3.347 -2.488 -12.346 1.00 88.88 75 ILE A N 1
ATOM 626 C CA . ILE A 1 75 ? 2.569 -1.283 -12.679 1.00 88.88 75 ILE A CA 1
ATOM 627 C C . ILE A 1 75 ? 1.068 -1.561 -12.557 1.00 88.88 75 ILE A C 1
ATOM 629 O O . ILE A 1 75 ? 0.338 -0.781 -11.948 1.00 88.88 75 ILE A O 1
ATOM 633 N N . ASN A 1 76 ? 0.594 -2.698 -13.065 1.00 87.56 76 ASN A N 1
ATOM 634 C CA . ASN A 1 76 ? -0.817 -3.065 -12.985 1.00 87.56 76 ASN A CA 1
ATOM 635 C C . ASN A 1 76 ? -1.287 -3.220 -11.527 1.00 87.56 76 ASN A C 1
ATOM 637 O O . ASN A 1 76 ? -2.361 -2.738 -11.157 1.00 87.56 76 ASN A O 1
ATOM 641 N N . LYS A 1 77 ? -0.476 -3.862 -10.678 1.00 84.81 77 LYS A N 1
ATOM 642 C CA . LYS A 1 77 ? -0.779 -3.998 -9.250 1.00 84.81 77 LYS A CA 1
ATOM 643 C C . LYS A 1 77 ? -0.711 -2.648 -8.528 1.00 84.81 77 LYS A C 1
ATOM 645 O O . LYS A 1 77 ? -1.595 -2.355 -7.731 1.00 84.81 77 LYS A O 1
ATOM 650 N N . ALA A 1 78 ? 0.269 -1.809 -8.863 1.00 85.00 78 ALA A N 1
ATOM 651 C CA . ALA A 1 78 ? 0.423 -0.448 -8.353 1.00 85.00 78 ALA A CA 1
ATOM 652 C C . ALA A 1 78 ? -0.814 0.425 -8.649 1.00 85.00 78 ALA A C 1
ATOM 654 O O . ALA A 1 78 ? -1.343 1.067 -7.741 1.00 85.00 78 ALA A O 1
ATOM 655 N N . ILE A 1 79 ? -1.334 0.391 -9.881 1.00 86.44 79 ILE A N 1
ATOM 656 C CA . ILE A 1 79 ? -2.568 1.101 -10.265 1.00 86.44 79 ILE A CA 1
ATOM 657 C C . ILE A 1 79 ? -3.757 0.600 -9.445 1.00 86.44 79 ILE A C 1
ATOM 659 O O . ILE A 1 79 ? -4.504 1.404 -8.889 1.00 86.44 79 ILE A O 1
ATOM 663 N N . HIS A 1 80 ? -3.924 -0.719 -9.336 1.00 82.69 80 HIS A N 1
ATOM 664 C CA . HIS A 1 80 ? -5.016 -1.305 -8.562 1.00 82.69 80 HIS A CA 1
ATOM 665 C C . HIS A 1 80 ? -4.943 -0.922 -7.076 1.00 82.69 80 HIS A C 1
ATOM 667 O O . HIS A 1 80 ? -5.949 -0.542 -6.482 1.00 82.69 80 HIS A O 1
ATOM 673 N N . ASP A 1 81 ? -3.760 -0.994 -6.470 1.00 78.50 81 ASP A N 1
ATOM 674 C CA . ASP A 1 81 ? -3.589 -0.715 -5.045 1.00 78.50 81 ASP A CA 1
ATOM 675 C C . ASP A 1 81 ? -3.772 0.770 -4.727 1.00 78.50 81 ASP A C 1
ATOM 677 O O . ASP A 1 81 ? -4.338 1.107 -3.685 1.00 78.50 81 ASP A O 1
ATOM 681 N N . PHE A 1 82 ? -3.353 1.662 -5.629 1.00 78.00 82 PHE A N 1
ATOM 682 C CA . PHE A 1 82 ? -3.504 3.096 -5.416 1.00 78.00 82 PHE A CA 1
ATOM 683 C C . PHE A 1 82 ? -4.909 3.612 -5.743 1.00 78.00 82 PHE A C 1
ATOM 685 O O . PHE A 1 82 ? -5.557 4.236 -4.897 1.00 78.00 82 PHE A O 1
ATOM 692 N N . PHE A 1 83 ? -5.390 3.350 -6.959 1.00 78.75 83 PHE A N 1
ATOM 693 C CA . PHE A 1 83 ? -6.647 3.909 -7.459 1.00 78.75 83 PHE A CA 1
ATOM 694 C C . PHE A 1 83 ? -7.861 3.038 -7.127 1.00 78.75 83 PHE A C 1
ATOM 696 O O . PHE A 1 83 ? -8.970 3.555 -7.022 1.00 78.75 83 PHE A O 1
ATOM 703 N N . GLY A 1 84 ? -7.668 1.733 -6.920 1.00 72.44 84 GLY A N 1
ATOM 704 C CA . GLY A 1 84 ? -8.744 0.797 -6.583 1.00 72.44 84 GLY A CA 1
ATOM 705 C C . GLY A 1 84 ? -9.034 0.674 -5.085 1.00 72.44 84 GLY A C 1
ATOM 706 O O . GLY A 1 84 ? -10.085 0.159 -4.712 1.00 72.44 84 GLY A O 1
ATOM 707 N N . SER A 1 85 ? -8.144 1.145 -4.201 1.00 71.00 85 SER A N 1
ATOM 708 C CA . SER A 1 85 ? -8.343 0.991 -2.755 1.00 71.00 85 SER A CA 1
ATOM 709 C C . SER A 1 85 ? -9.157 2.133 -2.134 1.00 71.00 85 SER A C 1
ATOM 711 O O . SER A 1 85 ? -8.739 3.298 -2.103 1.00 71.00 85 SER A O 1
ATOM 713 N N . SER A 1 86 ? -10.308 1.780 -1.556 1.00 76.12 86 SER A N 1
ATOM 714 C CA . SER A 1 86 ? -11.100 2.619 -0.644 1.00 76.12 86 SER A CA 1
ATOM 715 C C . SER A 1 86 ? -10.711 2.443 0.832 1.00 76.12 86 SER A C 1
ATOM 717 O O . SER A 1 86 ? -11.202 3.180 1.681 1.00 76.12 86 SER A O 1
ATOM 719 N N . HIS A 1 87 ? -9.807 1.506 1.139 1.00 75.31 87 HIS A N 1
ATOM 720 C CA . HIS A 1 87 ? -9.505 1.073 2.508 1.00 75.31 87 HIS A CA 1
ATOM 721 C C . HIS A 1 87 ? -8.578 2.021 3.278 1.00 75.31 87 HIS A C 1
ATOM 723 O O . HIS A 1 87 ? -8.496 1.930 4.500 1.00 75.31 87 HIS A O 1
ATOM 729 N N . PHE A 1 88 ? -7.874 2.923 2.587 1.00 81.94 88 PHE A N 1
ATOM 730 C CA . PHE A 1 88 ? -6.892 3.810 3.213 1.00 81.94 88 PHE A CA 1
ATOM 731 C C . PHE A 1 88 ? -7.290 5.289 3.104 1.00 81.94 88 PHE A C 1
ATOM 733 O O . PHE A 1 88 ? -7.762 5.726 2.047 1.00 81.94 88 PHE A O 1
ATOM 740 N N . PRO A 1 89 ? -7.056 6.100 4.155 1.00 83.94 89 PRO A N 1
ATOM 741 C CA . PRO A 1 89 ? -7.264 7.544 4.108 1.00 83.94 89 PRO A CA 1
ATOM 742 C C . PRO A 1 89 ? -6.341 8.223 3.094 1.00 83.94 89 PRO A C 1
ATOM 744 O O . PRO A 1 89 ? -5.182 7.841 2.937 1.00 83.94 89 PRO A O 1
ATOM 747 N N . ALA A 1 90 ? -6.821 9.282 2.438 1.00 81.75 90 ALA A N 1
ATOM 748 C CA . ALA A 1 90 ? -6.053 9.972 1.397 1.00 81.75 90 ALA A CA 1
ATOM 749 C C . ALA A 1 90 ? -4.711 10.537 1.904 1.00 81.75 90 ALA A C 1
ATOM 751 O O . ALA A 1 90 ? -3.699 10.420 1.222 1.00 81.75 90 ALA A O 1
ATOM 752 N N . THR A 1 91 ? -4.684 11.109 3.113 1.00 83.25 91 THR A N 1
ATOM 753 C CA . THR A 1 91 ? -3.493 11.764 3.674 1.00 83.25 91 THR A CA 1
ATOM 754 C C . THR A 1 91 ? -3.128 11.201 5.043 1.00 83.25 91 THR A C 1
ATOM 756 O O . THR A 1 91 ? -3.970 10.643 5.752 1.00 83.25 91 THR A O 1
ATOM 759 N N . LYS A 1 92 ? -1.864 11.385 5.451 1.00 82.69 92 LYS A N 1
ATOM 760 C CA . LYS A 1 92 ? -1.396 11.009 6.798 1.00 82.69 92 LYS A CA 1
ATOM 761 C C . LYS A 1 92 ? -2.167 11.745 7.892 1.00 82.69 92 LYS A C 1
ATOM 763 O O . LYS A 1 92 ? -2.463 11.156 8.924 1.00 82.69 92 LYS A O 1
ATOM 768 N N . HIS A 1 93 ? -2.501 13.014 7.646 1.00 85.06 93 HIS A N 1
ATOM 769 C CA . HIS A 1 93 ? -3.276 13.831 8.575 1.00 85.06 93 HIS A CA 1
ATOM 770 C C . HIS A 1 93 ? -4.675 13.251 8.788 1.00 85.06 93 HIS A C 1
ATOM 772 O O . HIS A 1 93 ? -5.008 12.919 9.918 1.00 85.06 93 HIS A O 1
ATOM 778 N N . LYS A 1 94 ? -5.416 12.980 7.703 1.00 85.94 94 LYS A N 1
ATOM 779 C CA . LYS A 1 94 ? -6.731 12.321 7.781 1.00 85.94 94 LYS A CA 1
ATOM 780 C C . LYS A 1 94 ? -6.654 10.982 8.504 1.00 85.94 94 LYS A C 1
ATOM 782 O O . LYS A 1 94 ? -7.510 10.657 9.316 1.00 85.94 94 LYS A O 1
ATOM 787 N N . SER A 1 95 ? -5.602 10.208 8.241 1.00 86.81 95 SER A N 1
ATOM 788 C CA . SER A 1 95 ? -5.401 8.944 8.943 1.00 86.81 95 SER A CA 1
ATOM 789 C C . SER A 1 95 ? -5.162 9.116 10.443 1.00 86.81 95 SER A C 1
ATOM 791 O O . SER A 1 95 ? -5.582 8.257 11.214 1.00 86.81 95 SER A O 1
ATOM 793 N N . LYS A 1 96 ? -4.486 10.192 10.857 1.00 88.12 96 LYS A N 1
ATOM 794 C CA . LYS A 1 96 ? -4.295 10.526 12.268 1.00 88.12 96 LYS A CA 1
ATOM 795 C C . LYS A 1 96 ? -5.600 11.001 12.907 1.00 88.12 96 LYS A C 1
ATOM 797 O O . LYS A 1 96 ? -5.939 10.515 13.972 1.00 88.12 96 LYS A O 1
ATOM 802 N N . GLU A 1 97 ? -6.360 11.870 12.243 1.00 90.12 97 GLU A N 1
ATOM 803 C CA . GLU A 1 97 ? -7.657 12.347 12.745 1.00 90.12 97 GLU A CA 1
ATOM 804 C C . GLU A 1 97 ? -8.637 11.192 12.990 1.00 90.12 97 GLU A C 1
ATOM 806 O O . GLU A 1 97 ? -9.264 11.122 14.045 1.00 90.12 97 GLU A O 1
ATOM 811 N N . ILE A 1 98 ? -8.727 10.255 12.039 1.00 87.88 98 ILE A N 1
ATOM 812 C CA . ILE A 1 98 ? -9.560 9.051 12.158 1.00 87.88 98 ILE A CA 1
ATOM 813 C C . ILE A 1 98 ? -9.086 8.179 13.327 1.00 87.88 98 ILE A C 1
ATOM 815 O O . ILE A 1 98 ? -9.900 7.715 14.124 1.00 87.88 98 ILE A O 1
ATOM 819 N N . HIS A 1 99 ? -7.774 7.983 13.465 1.00 89.62 99 HIS A N 1
ATOM 820 C CA . HIS A 1 99 ? -7.197 7.228 14.575 1.00 89.62 99 HIS A CA 1
ATOM 821 C C . HIS A 1 99 ? -7.499 7.873 15.937 1.00 89.62 99 HIS A C 1
ATOM 823 O O . HIS A 1 99 ? -8.025 7.201 16.823 1.00 89.62 99 HIS A O 1
ATOM 829 N N . ASP A 1 100 ? -7.247 9.176 16.083 1.00 90.38 100 ASP A N 1
ATOM 830 C CA . ASP A 1 100 ? -7.511 9.934 17.311 1.00 90.38 100 ASP A CA 1
ATOM 831 C C . ASP A 1 100 ? -9.011 9.901 17.658 1.00 90.38 100 ASP A C 1
ATOM 833 O O . ASP A 1 100 ? -9.394 9.760 18.823 1.00 90.38 100 ASP A O 1
ATOM 837 N N . PHE A 1 101 ? -9.881 9.987 16.646 1.00 90.25 101 PHE A N 1
ATOM 838 C CA . PHE A 1 101 ? -11.321 9.826 16.812 1.00 90.25 101 PHE A CA 1
ATOM 839 C C . PHE A 1 101 ? -11.680 8.430 17.339 1.00 90.25 101 PHE A C 1
ATOM 841 O O . PHE A 1 101 ? -12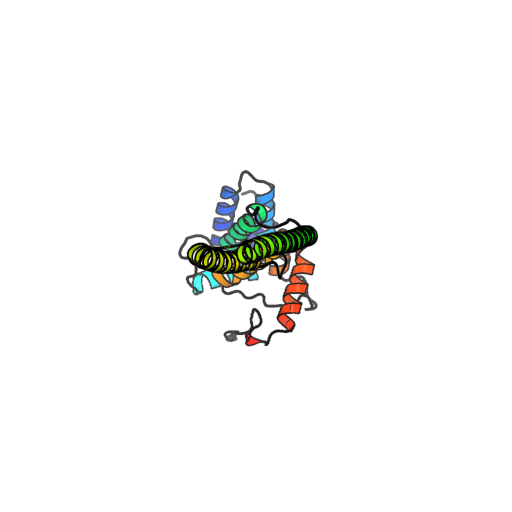.395 8.328 18.337 1.00 90.25 101 PHE A O 1
ATOM 848 N N . HIS A 1 102 ? -11.170 7.355 16.732 1.00 88.25 102 HIS A N 1
ATOM 849 C CA . HIS A 1 102 ? -11.448 5.988 17.182 1.00 88.25 102 HIS A CA 1
ATOM 850 C C . HIS A 1 102 ? -10.897 5.701 18.581 1.00 88.25 102 HIS A C 1
ATOM 852 O O . HIS A 1 102 ? -11.595 5.074 19.379 1.00 88.25 102 HIS A O 1
ATOM 858 N N . GLN A 1 103 ? -9.707 6.205 18.921 1.00 89.06 103 GLN A N 1
ATOM 859 C CA . GLN A 1 103 ? -9.178 6.106 20.282 1.00 89.06 103 GLN A CA 1
ATOM 860 C C . GLN A 1 103 ? -10.103 6.793 21.294 1.00 89.06 103 GLN A C 1
ATOM 862 O O . GLN A 1 103 ? -10.437 6.195 22.318 1.00 89.06 103 GLN A O 1
ATOM 867 N N . LYS A 1 104 ? -10.590 8.005 20.991 1.00 90.00 104 LYS A N 1
ATOM 868 C CA . LYS A 1 104 ? -11.565 8.706 21.844 1.00 90.00 104 LYS A CA 1
ATOM 869 C C . LYS A 1 104 ? -12.874 7.928 21.988 1.00 90.00 104 LYS A C 1
ATOM 871 O O . LYS A 1 104 ? -13.397 7.830 23.096 1.00 90.00 104 LYS A O 1
ATOM 876 N N . GLN A 1 105 ? -13.397 7.351 20.903 1.00 88.81 105 GLN A N 1
ATOM 877 C CA . GLN A 1 105 ? -14.610 6.525 20.967 1.00 88.81 105 GLN A CA 1
ATOM 878 C C . GLN A 1 105 ? -14.399 5.266 21.811 1.00 88.81 105 GLN A C 1
ATOM 880 O O . GLN A 1 105 ? -15.258 4.935 22.623 1.00 88.81 105 GLN A O 1
ATOM 885 N N . ARG A 1 106 ? -13.242 4.605 21.691 1.00 87.81 106 ARG A N 1
ATOM 886 C CA . ARG A 1 106 ? -12.889 3.445 22.520 1.00 87.81 106 ARG A CA 1
ATOM 887 C C . ARG A 1 106 ? -12.801 3.815 23.998 1.00 87.81 106 ARG A C 1
ATOM 889 O O . ARG A 1 106 ? -13.384 3.121 24.824 1.00 87.81 106 ARG A O 1
ATOM 896 N N . GLN A 1 107 ? -12.125 4.914 24.333 1.00 87.75 107 GLN A N 1
ATOM 897 C CA . GLN A 1 107 ? -12.049 5.407 25.713 1.00 87.75 107 GLN A CA 1
ATOM 898 C C . GLN A 1 107 ? -13.444 5.702 26.276 1.00 87.75 107 GLN A C 1
ATOM 900 O O . GLN A 1 107 ? -13.765 5.285 27.388 1.00 87.75 107 GLN A O 1
ATOM 905 N N . LYS A 1 108 ? -14.304 6.359 25.486 1.00 90.75 108 LYS A N 1
ATOM 906 C CA . LYS A 1 108 ? -15.693 6.634 25.868 1.00 90.75 108 LYS A CA 1
ATOM 907 C C . LYS A 1 108 ? -16.496 5.347 26.079 1.00 90.75 108 LYS A C 1
ATOM 909 O O . LYS A 1 108 ? -17.202 5.243 27.076 1.00 90.75 108 LYS A O 1
ATOM 914 N N . ALA A 1 109 ? -16.376 4.374 25.176 1.00 87.88 109 ALA A N 1
ATOM 915 C CA . ALA A 1 109 ? -17.062 3.087 25.277 1.00 87.88 109 ALA A CA 1
ATOM 916 C C . ALA A 1 109 ? -16.604 2.285 26.504 1.00 87.88 109 ALA A C 1
ATOM 918 O O . ALA A 1 109 ? -17.446 1.760 27.226 1.00 87.88 109 ALA A O 1
ATOM 919 N N . SER A 1 110 ? -15.296 2.254 26.783 1.00 87.88 110 SER A N 1
ATOM 920 C CA . SER A 1 110 ? -14.748 1.622 27.989 1.00 87.88 110 SER A CA 1
ATOM 921 C C . SER A 1 110 ? -15.327 2.255 29.249 1.00 87.88 110 SER A C 1
ATOM 923 O O . SER A 1 110 ? -15.831 1.545 30.110 1.00 87.88 110 SER A O 1
ATOM 925 N N . LYS A 1 111 ? -15.340 3.592 29.320 1.00 90.94 111 LYS A N 1
ATOM 926 C CA . LYS A 1 111 ? -15.874 4.314 30.478 1.00 90.94 111 LYS A CA 1
ATOM 927 C C . LYS A 1 111 ? -17.364 4.033 30.702 1.00 90.94 111 LYS A C 1
ATOM 929 O O . LYS 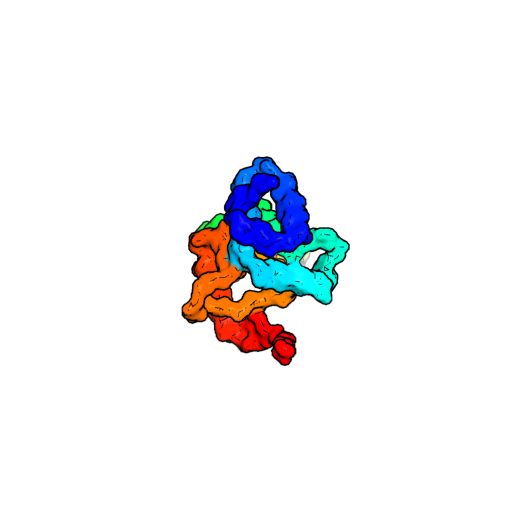A 1 111 ? -17.761 3.743 31.823 1.00 90.94 111 LYS A O 1
ATOM 934 N N . LEU A 1 112 ? -18.173 4.082 29.640 1.00 90.69 112 LEU A N 1
ATOM 935 C CA . LEU A 1 112 ? -19.606 3.772 29.716 1.00 90.69 112 LEU A CA 1
ATOM 936 C C . LEU A 1 112 ? -19.854 2.322 30.143 1.00 90.69 112 LEU A C 1
ATOM 938 O O . LEU A 1 112 ? -20.749 2.064 30.943 1.00 90.69 112 LEU A O 1
ATOM 942 N N . SER A 1 113 ? -19.052 1.387 29.629 1.00 89.94 113 SER A N 1
ATOM 943 C CA . SER A 1 113 ? -19.090 -0.013 30.047 1.00 89.94 113 SER A CA 1
ATOM 944 C C . SER A 1 113 ? -18.793 -0.135 31.544 1.00 89.94 113 SER A C 1
ATOM 946 O O . SER A 1 113 ? -19.591 -0.707 32.281 1.00 89.94 113 SER A O 1
ATOM 948 N N . ASP A 1 114 ? -17.696 0.454 32.024 1.00 90.25 114 ASP A N 1
ATOM 949 C CA . ASP A 1 114 ? -17.308 0.403 33.437 1.00 90.25 114 ASP A CA 1
ATOM 950 C C . ASP A 1 114 ? -18.369 1.011 34.364 1.00 90.25 114 ASP A C 1
ATOM 952 O O . ASP A 1 114 ? -18.702 0.409 35.385 1.00 90.25 114 ASP A O 1
ATOM 956 N N . GLU A 1 115 ? -18.943 2.161 34.000 1.00 92.69 115 GLU A N 1
ATOM 957 C CA . GLU A 1 115 ? -20.029 2.808 34.746 1.00 92.69 115 GLU A CA 1
ATOM 958 C C . GLU A 1 115 ? -21.290 1.921 34.813 1.00 92.69 115 GLU A C 1
ATOM 960 O O . GLU A 1 115 ? -21.891 1.775 35.886 1.00 92.69 115 GLU A O 1
ATOM 965 N N . ALA A 1 116 ? -21.670 1.280 33.700 1.00 90.19 116 ALA A N 1
ATOM 966 C CA . ALA A 1 116 ? -22.813 0.368 33.649 1.00 90.19 116 ALA A CA 1
ATOM 967 C C . ALA A 1 116 ? -22.589 -0.884 34.512 1.00 90.19 116 ALA A C 1
ATOM 969 O O . ALA A 1 116 ? -23.457 -1.245 35.309 1.00 90.19 116 ALA A O 1
ATOM 970 N N . PHE A 1 117 ? -21.409 -1.506 34.419 1.00 92.25 117 PHE A N 1
ATOM 971 C CA . PHE A 1 117 ? -21.060 -2.672 35.234 1.00 92.25 117 PHE A CA 1
ATOM 972 C C . PHE A 1 117 ? -20.987 -2.337 36.727 1.00 92.25 117 PHE A C 1
ATOM 974 O O . PHE A 1 117 ? -21.517 -3.097 37.530 1.00 92.25 117 PHE A O 1
ATOM 981 N N . CYS A 1 118 ? -20.422 -1.184 37.105 1.00 89.94 118 CYS A N 1
ATOM 982 C CA . CYS A 1 118 ? -20.418 -0.731 38.500 1.00 89.94 118 CYS A CA 1
ATOM 983 C C . CYS A 1 118 ? -21.843 -0.520 39.038 1.00 89.94 118 CYS A C 1
ATOM 985 O O . CYS A 1 118 ? -22.114 -0.781 40.208 1.00 89.94 118 CYS A O 1
ATOM 987 N N . SER A 1 119 ? -22.759 -0.028 38.200 1.00 90.62 119 SER A N 1
ATOM 988 C CA . SER A 1 119 ? -24.160 0.171 38.585 1.00 90.62 119 SER A CA 1
ATOM 989 C C . SER A 1 119 ? -24.875 -1.165 38.795 1.00 90.62 119 SER A C 1
ATOM 991 O O . SER A 1 119 ? -25.533 -1.341 39.817 1.00 90.62 119 SER A O 1
ATOM 993 N N . LEU A 1 120 ? -24.686 -2.126 37.885 1.00 89.19 120 LEU A N 1
ATOM 994 C CA . LEU A 1 120 ? -25.238 -3.479 38.008 1.00 89.19 120 LEU A CA 1
ATOM 995 C C . LEU A 1 120 ? -24.682 -4.220 39.227 1.00 89.19 120 LEU A C 1
ATOM 997 O O . LEU A 1 120 ? -25.448 -4.821 39.974 1.00 89.19 120 LEU A O 1
ATOM 1001 N N . GLU A 1 121 ? -23.377 -4.123 39.474 1.00 87.88 121 GLU A N 1
ATOM 1002 C CA . GLU A 1 121 ? -22.729 -4.716 40.646 1.00 87.88 121 GLU A CA 1
ATOM 1003 C C . GLU A 1 121 ? -23.302 -4.140 41.949 1.00 87.88 121 GLU A C 1
ATOM 1005 O O . GLU A 1 121 ? -23.637 -4.888 42.865 1.00 87.88 121 GLU A O 1
ATOM 1010 N N . ARG A 1 122 ? -23.514 -2.817 42.023 1.00 87.56 122 ARG A N 1
ATOM 1011 C CA . ARG A 1 122 ? -24.189 -2.187 43.173 1.00 87.56 122 ARG A CA 1
ATOM 1012 C C . ARG A 1 122 ? -25.614 -2.700 43.358 1.00 87.56 122 ARG A C 1
ATOM 1014 O O . ARG A 1 122 ? -26.010 -2.929 44.496 1.00 87.56 122 ARG A O 1
ATOM 1021 N N . THR A 1 123 ? -26.374 -2.880 42.277 1.00 85.69 123 THR A N 1
ATOM 1022 C CA . THR A 1 123 ? -27.740 -3.418 42.346 1.00 85.69 123 THR A CA 1
ATOM 1023 C C . THR A 1 123 ? -27.752 -4.865 42.829 1.00 85.69 123 THR A C 1
ATOM 1025 O O . THR A 1 123 ? -28.537 -5.179 43.719 1.00 85.69 123 THR A O 1
ATOM 1028 N N . ILE A 1 124 ? -26.871 -5.726 42.309 1.00 84.94 124 ILE A N 1
ATOM 1029 C CA . ILE A 1 124 ? -26.750 -7.123 42.757 1.00 84.94 124 ILE A CA 1
ATOM 1030 C C . ILE A 1 124 ? -26.336 -7.173 44.229 1.00 84.94 124 ILE A C 1
ATOM 1032 O O . ILE A 1 124 ? -26.973 -7.869 45.012 1.00 84.94 124 ILE A O 1
ATOM 1036 N N . ASN A 1 125 ? -25.338 -6.385 44.636 1.00 82.44 125 ASN A N 1
ATOM 1037 C CA . ASN A 1 125 ? -24.894 -6.327 46.031 1.00 82.44 125 ASN A CA 1
ATOM 1038 C C . ASN A 1 125 ? -25.997 -5.821 46.968 1.00 82.44 125 ASN A C 1
ATOM 1040 O O . ASN A 1 125 ? -26.157 -6.334 48.072 1.00 82.44 125 ASN A O 1
ATOM 1044 N N . TRP A 1 126 ? -26.775 -4.822 46.542 1.00 84.81 126 TRP A N 1
ATOM 1045 C CA . TRP A 1 126 ? -27.922 -4.352 47.313 1.00 84.81 126 TRP A CA 1
ATOM 1046 C C . TRP A 1 126 ? -28.992 -5.441 47.443 1.00 84.81 126 TRP A C 1
ATOM 1048 O O . TRP A 1 126 ? -29.419 -5.728 48.559 1.00 84.81 126 TRP A O 1
ATOM 1058 N N . LEU A 1 127 ? -29.362 -6.098 46.338 1.00 82.50 127 LEU A N 1
ATOM 1059 C CA . LEU A 1 127 ? -30.344 -7.184 46.339 1.00 82.50 127 LEU A CA 1
ATOM 1060 C C . LEU A 1 127 ? -29.887 -8.357 47.212 1.00 82.50 127 LEU A C 1
ATOM 1062 O O . LEU A 1 127 ? -30.665 -8.820 48.040 1.00 82.50 127 LEU A O 1
ATOM 1066 N N . SER A 1 128 ? -28.620 -8.761 47.111 1.00 79.94 128 SER A N 1
ATOM 1067 C CA . SER A 1 128 ? -28.015 -9.829 47.917 1.00 79.94 128 SER A CA 1
ATOM 1068 C C . SER A 1 128 ? -27.997 -9.534 49.421 1.00 79.94 128 SER A C 1
ATOM 1070 O O . SER A 1 128 ? -27.940 -10.459 50.221 1.00 79.94 128 SER A O 1
ATOM 1072 N N . ASN A 1 129 ? -28.043 -8.264 49.831 1.00 78.62 129 ASN A N 1
ATOM 1073 C CA . ASN A 1 129 ? -28.158 -7.889 51.246 1.00 78.62 129 ASN A CA 1
ATOM 1074 C C . ASN A 1 129 ? -29.617 -7.850 51.733 1.00 78.62 129 ASN A C 1
ATOM 1076 O O . ASN A 1 129 ? -29.870 -7.666 52.922 1.00 78.62 129 ASN A O 1
ATOM 1080 N N . THR A 1 130 ? -30.576 -7.990 50.817 1.00 80.44 130 THR A N 1
ATOM 1081 C CA . THR A 1 130 ? -32.022 -8.002 51.093 1.00 80.44 130 THR A CA 1
ATOM 1082 C C . THR A 1 130 ? -32.671 -9.361 50.831 1.00 80.44 130 THR A C 1
ATOM 1084 O O . THR A 1 130 ? -33.855 -9.541 51.116 1.00 80.44 130 THR A O 1
ATOM 1087 N N . THR A 1 131 ? -31.915 -10.326 50.302 1.00 73.88 131 THR A N 1
ATOM 1088 C CA . THR A 1 131 ? -32.376 -11.696 50.077 1.00 73.88 131 THR A CA 1
ATOM 1089 C C . THR A 1 131 ? -32.643 -12.401 51.399 1.00 73.88 131 THR A C 1
ATOM 1091 O O . THR A 1 131 ? -31.878 -12.291 52.352 1.00 73.88 131 THR A O 1
ATOM 1094 N N . THR A 1 132 ? -33.760 -13.124 51.458 1.00 71.62 132 THR A N 1
ATOM 1095 C CA . THR A 1 132 ? -34.231 -13.796 52.682 1.00 71.62 132 THR A CA 1
ATOM 1096 C C . THR A 1 132 ? -34.177 -15.318 52.581 1.00 71.62 132 THR A C 1
ATOM 1098 O O . THR A 1 132 ? -34.352 -16.000 53.591 1.00 71.62 132 THR A O 1
ATOM 1101 N N . THR A 1 133 ? -33.905 -15.870 51.391 1.00 82.81 133 THR A N 1
ATOM 1102 C CA . THR A 1 133 ? -33.810 -17.315 51.167 1.00 82.81 133 THR A CA 1
ATOM 1103 C C . THR A 1 133 ? -32.430 -17.718 50.646 1.00 82.81 133 THR A C 1
ATOM 1105 O O . THR A 1 133 ? -31.795 -16.990 49.886 1.00 82.81 133 THR A O 1
ATOM 1108 N N . LYS A 1 134 ? -31.981 -18.927 51.014 1.00 80.38 134 LYS A N 1
ATOM 1109 C CA . LYS A 1 134 ? -30.708 -19.504 50.539 1.00 80.38 134 LYS A CA 1
ATOM 1110 C C . LYS A 1 134 ? -30.646 -19.681 49.019 1.00 80.38 134 LYS A C 1
ATOM 1112 O O . LYS A 1 134 ? -29.558 -19.689 48.455 1.00 80.38 134 LYS A O 1
ATOM 1117 N N . GLN A 1 135 ? -31.794 -19.880 48.367 1.00 81.50 135 GLN A N 1
ATOM 1118 C CA . GLN A 1 135 ? -31.847 -20.018 46.912 1.00 81.50 135 GLN A CA 1
ATOM 1119 C C . GLN A 1 135 ? -31.574 -18.672 46.236 1.00 81.50 135 GLN A C 1
ATOM 1121 O O . GLN A 1 135 ? -30.772 -18.622 45.309 1.00 81.50 135 GLN A O 1
ATOM 1126 N N . ASP A 1 136 ? -32.152 -17.584 46.755 1.00 79.50 136 ASP A N 1
ATOM 1127 C CA . ASP A 1 136 ? -31.907 -16.243 46.218 1.00 79.50 136 ASP A CA 1
ATOM 1128 C C . ASP A 1 136 ? -30.438 -15.819 46.397 1.00 79.50 136 ASP A C 1
ATOM 1130 O O . ASP A 1 136 ? -29.862 -15.205 45.504 1.00 79.50 136 ASP A O 1
ATOM 1134 N N . GLU A 1 137 ? -29.800 -16.179 47.519 1.00 79.81 137 GLU A N 1
ATOM 1135 C CA . GLU A 1 137 ? -28.360 -15.952 47.736 1.00 79.81 137 GLU A CA 1
ATOM 1136 C C . GLU A 1 137 ? -27.501 -16.663 46.676 1.00 79.81 137 GLU A C 1
ATOM 1138 O O . GLU A 1 137 ? -26.559 -16.081 46.129 1.00 79.81 137 GLU A O 1
ATOM 1143 N N . LEU A 1 138 ? -27.844 -17.916 46.357 1.00 84.69 138 LEU A N 1
ATOM 1144 C CA . LEU A 1 138 ? -27.157 -18.699 45.331 1.00 84.69 138 LEU A CA 1
ATOM 1145 C C . LEU A 1 138 ? -27.344 -18.072 43.941 1.00 84.69 138 LEU A C 1
ATOM 1147 O O . LEU A 1 138 ? -26.374 -17.912 43.197 1.00 84.69 138 LEU A O 1
ATOM 1151 N N . ASP A 1 139 ? -28.572 -17.669 43.610 1.00 84.25 139 ASP A N 1
ATOM 1152 C CA . ASP A 1 139 ? -28.902 -17.040 42.331 1.00 84.25 139 ASP A CA 1
ATOM 1153 C C . ASP A 1 139 ? -28.179 -15.686 42.166 1.00 84.25 139 ASP A C 1
ATOM 1155 O O . ASP A 1 139 ? -27.668 -15.390 41.081 1.00 84.25 139 ASP A O 1
ATOM 1159 N N . MET A 1 140 ? -28.041 -14.898 43.243 1.00 84.62 140 MET A N 1
ATOM 1160 C CA . MET A 1 140 ? -27.266 -13.646 43.252 1.00 84.62 140 MET A CA 1
ATOM 1161 C C . MET A 1 140 ? -25.762 -13.884 43.072 1.00 84.62 140 MET A C 1
ATOM 1163 O O . MET A 1 140 ? -25.118 -13.155 42.312 1.00 84.62 140 MET A O 1
ATOM 1167 N N . SER A 1 141 ? -25.201 -14.922 43.703 1.00 84.44 141 SER A N 1
ATOM 1168 C CA . SER A 1 141 ? -23.799 -15.322 43.503 1.00 84.44 141 SER A CA 1
ATOM 1169 C C . SER A 1 141 ? -23.531 -15.677 42.037 1.00 84.44 141 SER A C 1
ATOM 1171 O O . SER A 1 141 ? -22.592 -15.157 41.431 1.00 84.44 141 SER A O 1
ATOM 1173 N N . VAL A 1 142 ? -24.400 -16.493 41.430 1.00 88.38 142 VAL A N 1
ATOM 1174 C CA . VAL A 1 142 ? -24.305 -16.872 40.010 1.00 88.38 142 VAL A CA 1
ATOM 1175 C C . VAL A 1 142 ? -24.463 -15.655 39.092 1.00 88.38 142 VAL A C 1
ATOM 1177 O O . VAL A 1 142 ? -23.758 -15.537 38.087 1.00 88.38 142 VAL A O 1
ATOM 1180 N N . ALA A 1 143 ? -25.374 -14.732 39.411 1.00 85.62 143 ALA A N 1
ATOM 1181 C CA . ALA A 1 143 ? -25.547 -13.498 38.649 1.00 85.62 143 ALA A CA 1
ATOM 1182 C C . ALA A 1 143 ? -24.286 -12.620 38.687 1.00 85.62 143 ALA A C 1
ATOM 1184 O O . ALA A 1 143 ? -23.887 -12.085 37.650 1.00 85.62 143 ALA A O 1
ATOM 1185 N N . ASN A 1 144 ? -23.629 -12.512 39.846 1.00 86.38 144 ASN A N 1
ATOM 1186 C CA . ASN A 1 144 ? -22.394 -11.746 39.992 1.00 86.38 144 ASN A CA 1
ATOM 1187 C C . ASN A 1 144 ? -21.229 -12.373 39.204 1.00 86.38 144 ASN A C 1
ATOM 1189 O O . ASN A 1 144 ? -20.511 -11.674 38.488 1.00 86.38 144 ASN A O 1
ATOM 1193 N N . GLU A 1 145 ? -21.078 -13.699 39.253 1.00 88.94 145 GLU A N 1
ATOM 1194 C CA . GLU A 1 145 ? -20.073 -14.416 38.455 1.00 88.94 145 GLU A CA 1
ATOM 1195 C C . GLU A 1 145 ? -20.267 -14.188 36.949 1.00 88.94 145 GLU A C 1
ATOM 1197 O O . GLU A 1 145 ? -19.318 -13.828 36.245 1.00 88.94 145 GLU A O 1
ATOM 1202 N N . LYS A 1 146 ? -21.511 -14.300 36.460 1.00 90.00 146 LYS A N 1
ATOM 1203 C CA . LYS A 1 146 ? -21.853 -14.011 35.058 1.00 90.00 146 LYS A CA 1
ATOM 1204 C C . LYS A 1 146 ? -21.580 -12.556 34.683 1.00 90.00 146 LYS A C 1
ATOM 1206 O O . LYS A 1 146 ? -21.122 -12.286 33.573 1.00 90.00 146 LYS A O 1
ATOM 1211 N N . LEU A 1 147 ? -21.841 -11.610 35.587 1.00 90.00 147 LEU A N 1
ATOM 1212 C CA . LEU A 1 147 ? -21.559 -10.191 35.364 1.00 90.00 147 LEU A CA 1
ATOM 1213 C C . LEU A 1 147 ? -20.050 -9.944 35.198 1.00 90.00 147 LEU A C 1
ATOM 1215 O O . LEU A 1 147 ? -19.641 -9.224 34.284 1.00 90.00 147 LEU A O 1
ATOM 1219 N N . ILE A 1 148 ? -19.220 -10.575 36.033 1.00 89.50 148 ILE A N 1
ATOM 1220 C CA . ILE A 1 148 ? -17.754 -10.506 35.939 1.00 89.50 148 ILE A CA 1
ATOM 1221 C C . ILE A 1 148 ? -17.264 -11.104 34.615 1.00 89.50 148 ILE A C 1
ATOM 1223 O O . ILE A 1 148 ? -16.386 -10.528 33.965 1.00 89.50 148 ILE A O 1
ATOM 1227 N N . GLU A 1 149 ? -17.818 -12.243 34.199 1.00 91.88 149 GLU A N 1
ATOM 1228 C CA . GLU A 1 149 ? -17.477 -12.885 32.927 1.00 91.88 149 GLU A CA 1
ATOM 1229 C C . GLU A 1 149 ? -17.839 -11.996 31.728 1.00 91.88 149 GLU A C 1
ATOM 1231 O O . GLU A 1 149 ? -16.995 -11.745 30.863 1.00 91.88 149 GLU A O 1
ATOM 1236 N N . LEU A 1 150 ? -19.051 -11.432 31.718 1.00 91.00 150 LEU A N 1
ATOM 1237 C CA . LEU A 1 150 ? -19.499 -10.490 30.690 1.00 91.00 150 LEU A CA 1
ATOM 1238 C C . LEU A 1 150 ? -18.613 -9.244 30.631 1.00 91.00 150 LEU A C 1
ATOM 1240 O O . LEU A 1 150 ? -18.246 -8.810 29.536 1.00 91.00 150 LEU A O 1
ATOM 1244 N N . LYS A 1 151 ? -18.220 -8.690 31.785 1.00 91.00 151 LYS A N 1
ATOM 1245 C CA . LYS A 1 151 ? -17.303 -7.545 31.844 1.00 91.00 151 LYS A CA 1
ATOM 1246 C C . LYS A 1 151 ? -15.970 -7.880 31.182 1.00 91.00 151 LYS A C 1
ATOM 1248 O O . LYS A 1 151 ? -15.521 -7.139 30.311 1.00 91.00 151 LYS A O 1
ATOM 1253 N N . LYS A 1 152 ? -15.367 -9.022 31.535 1.00 89.38 152 LYS A N 1
ATOM 1254 C CA . LYS A 1 152 ? -14.109 -9.491 30.928 1.00 89.38 152 LYS A CA 1
ATOM 1255 C C . LYS A 1 152 ? -14.239 -9.673 29.416 1.00 89.38 152 LYS A C 1
ATOM 1257 O O . LYS A 1 152 ? -13.342 -9.265 28.678 1.00 89.38 152 LYS A O 1
ATOM 1262 N N . LEU A 1 153 ? -15.346 -10.252 28.954 1.00 90.56 153 LEU A N 1
ATOM 1263 C CA . LEU A 1 153 ? -15.600 -10.468 27.532 1.00 90.56 153 LEU A CA 1
ATOM 1264 C C . LEU A 1 153 ? -15.685 -9.136 26.771 1.00 90.56 153 LEU A C 1
ATOM 1266 O O . LEU A 1 153 ? -15.012 -8.967 25.753 1.00 90.56 153 LEU A O 1
ATOM 1270 N N . ILE A 1 154 ? -16.452 -8.169 27.281 1.00 87.81 154 ILE A N 1
ATOM 1271 C CA . ILE A 1 154 ? -16.592 -6.842 26.663 1.00 87.81 154 ILE A CA 1
ATOM 1272 C C . ILE A 1 154 ? -15.258 -6.089 26.664 1.00 87.81 154 ILE A C 1
ATOM 1274 O O . ILE A 1 154 ? -14.870 -5.557 25.623 1.00 87.81 154 ILE A O 1
ATOM 1278 N N . SER A 1 155 ? -14.517 -6.094 27.776 1.00 85.75 155 SER A N 1
ATOM 1279 C CA . SER A 1 155 ? -13.176 -5.498 27.838 1.00 85.75 155 SER A CA 1
ATOM 1280 C C . SER A 1 155 ? -12.234 -6.126 26.807 1.00 85.75 155 SER A C 1
ATOM 1282 O O . SER A 1 155 ? -11.595 -5.399 26.048 1.00 85.75 155 SER A O 1
ATOM 1284 N N . SER A 1 156 ? -12.224 -7.458 26.682 1.00 85.19 156 SER A N 1
ATOM 1285 C CA . SER A 1 156 ? -11.423 -8.153 25.667 1.00 85.19 156 SER A CA 1
ATOM 1286 C C . SER A 1 156 ? -11.817 -7.747 24.242 1.00 85.19 156 SER A C 1
ATOM 1288 O O . SER A 1 156 ? -10.950 -7.521 23.399 1.00 85.19 156 SER A O 1
ATOM 1290 N N . HIS A 1 157 ? -13.111 -7.596 23.953 1.00 84.44 157 HIS A N 1
ATOM 1291 C CA . HIS A 1 157 ? -13.567 -7.134 22.641 1.00 84.44 157 HIS A CA 1
ATOM 1292 C C . HIS A 1 157 ? -13.165 -5.687 22.339 1.00 84.44 157 HIS A C 1
ATOM 1294 O O . HIS A 1 157 ? -12.773 -5.398 21.208 1.00 84.44 157 HIS A O 1
ATOM 1300 N N . LEU A 1 158 ? -13.206 -4.797 23.333 1.00 82.44 158 LEU A N 1
ATOM 1301 C CA . LEU A 1 158 ? -12.713 -3.424 23.193 1.00 82.44 158 LEU A CA 1
ATOM 1302 C C . LEU A 1 158 ? -11.192 -3.382 22.980 1.00 82.44 158 LEU A C 1
ATOM 1304 O O . LEU A 1 158 ? -10.694 -2.497 22.283 1.00 82.44 158 LEU A O 1
ATOM 1308 N N . GLU A 1 159 ? -10.454 -4.337 23.548 1.00 78.12 159 GLU A N 1
ATOM 1309 C CA . GLU A 1 159 ? -9.000 -4.456 23.408 1.00 78.12 159 GLU A CA 1
ATOM 1310 C C . GLU A 1 159 ? -8.538 -5.096 22.101 1.00 78.12 159 GLU A C 1
ATOM 1312 O O . GLU A 1 159 ? -7.478 -4.727 21.599 1.00 78.12 159 GLU A O 1
ATOM 1317 N N . ARG A 1 160 ? -9.340 -5.990 21.508 1.00 73.12 160 ARG A N 1
ATOM 1318 C CA . ARG A 1 160 ? -9.036 -6.645 20.221 1.00 73.12 160 ARG A CA 1
ATOM 1319 C C . ARG A 1 160 ? -8.879 -5.674 19.051 1.00 73.12 160 ARG A C 1
ATOM 1321 O O . ARG A 1 160 ? -8.294 -6.051 18.039 1.00 73.12 160 ARG A O 1
ATOM 1328 N N . VAL A 1 161 ? -9.403 -4.454 19.158 1.00 66.75 161 VAL A N 1
ATOM 1329 C CA . VAL A 1 161 ? -9.182 -3.419 18.144 1.00 66.75 161 VAL A CA 1
ATOM 1330 C C . VAL A 1 161 ? -7.809 -2.793 18.386 1.00 66.75 161 VAL A C 1
ATOM 1332 O O . VAL A 1 161 ? -7.651 -1.935 19.261 1.00 66.75 161 VAL A O 1
ATOM 1335 N N . ASP A 1 162 ? -6.820 -3.234 17.605 1.00 61.78 162 ASP A N 1
ATOM 1336 C CA . ASP A 1 162 ? -5.489 -2.632 17.592 1.00 61.78 162 ASP A CA 1
ATOM 1337 C C . ASP A 1 162 ? -5.575 -1.197 17.051 1.00 61.78 162 ASP A C 1
ATOM 1339 O O . ASP A 1 162 ? -5.782 -0.951 15.862 1.00 61.78 162 ASP A O 1
ATOM 1343 N N . LEU A 1 163 ? -5.474 -0.247 17.979 1.00 70.50 163 LEU A N 1
ATOM 1344 C CA . LEU A 1 163 ? -5.393 1.189 17.731 1.00 70.50 163 LEU A CA 1
ATOM 1345 C C . LEU A 1 163 ? -4.097 1.742 18.335 1.00 70.50 163 LEU A C 1
ATOM 1347 O O . LEU A 1 163 ? -4.090 2.882 18.801 1.00 70.50 163 LEU A O 1
ATOM 1351 N N . HIS A 1 164 ? -3.028 0.943 18.428 1.00 70.00 164 HIS A N 1
ATOM 1352 C CA . HIS A 1 164 ? -1.730 1.457 18.876 1.00 70.00 164 HIS A CA 1
ATOM 1353 C C . HIS A 1 164 ? -1.117 2.379 17.835 1.00 70.00 164 HIS A C 1
ATOM 1355 O O . HIS A 1 164 ? -0.718 3.494 18.164 1.00 70.00 164 HIS A O 1
ATOM 1361 N N . ASP A 1 165 ? -1.143 1.953 16.578 1.00 75.88 165 ASP A N 1
ATOM 1362 C CA . ASP A 1 165 ? -0.710 2.769 15.459 1.00 75.88 165 ASP A CA 1
ATOM 1363 C C . ASP A 1 165 ? -1.902 3.218 14.614 1.00 75.88 165 ASP A C 1
ATOM 1365 O O . ASP A 1 165 ? -2.938 2.557 14.503 1.00 75.88 165 ASP A O 1
ATOM 1369 N N . ARG A 1 166 ? -1.761 4.386 13.987 1.00 84.56 166 ARG A N 1
ATOM 1370 C CA . ARG A 1 166 ? -2.682 4.786 12.923 1.00 84.56 166 ARG A CA 1
ATOM 1371 C C . ARG A 1 166 ? -2.512 3.862 11.720 1.00 84.56 166 ARG A C 1
ATOM 1373 O O . ARG A 1 166 ? -1.404 3.420 11.414 1.00 84.56 166 ARG A O 1
ATOM 1380 N N . SER A 1 167 ? -3.584 3.681 10.957 1.00 82.62 167 SER A N 1
ATOM 1381 C CA . SER A 1 167 ? -3.480 3.091 9.623 1.00 82.62 167 SER A CA 1
ATOM 1382 C C . SER A 1 167 ? -2.491 3.880 8.739 1.00 82.62 167 SER A C 1
ATOM 1384 O O . SER A 1 167 ? -2.262 5.077 8.963 1.00 82.62 167 SER A O 1
ATOM 1386 N N . PRO A 1 168 ? -1.886 3.256 7.715 1.00 82.81 168 PRO A N 1
ATOM 1387 C CA . PRO A 1 168 ? -1.150 4.001 6.703 1.00 82.81 168 PRO A CA 1
ATOM 1388 C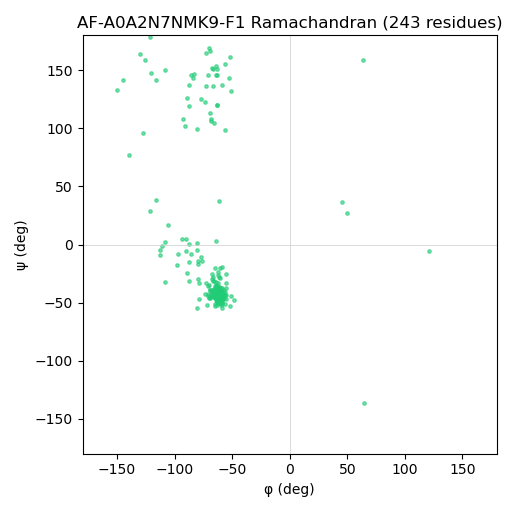 C . PRO A 1 168 ? -2.112 4.857 5.863 1.00 82.81 168 PRO A C 1
ATOM 1390 O O . PRO A 1 168 ? -3.279 4.508 5.676 1.00 82.81 168 PRO A O 1
ATOM 1393 N N . SER A 1 169 ? -1.627 5.976 5.321 1.00 83.31 169 SER A N 1
ATOM 1394 C CA . SER A 1 169 ? -2.346 6.673 4.246 1.00 83.31 169 SER A CA 1
ATOM 1395 C C . SER A 1 169 ? -2.304 5.867 2.941 1.00 83.31 169 SER A C 1
ATOM 1397 O O . SER A 1 169 ? -1.508 4.936 2.807 1.00 83.31 169 SER A O 1
ATOM 1399 N N . LYS A 1 170 ? -3.096 6.261 1.933 1.00 82.12 170 LYS A N 1
ATOM 1400 C CA . LYS A 1 170 ? -3.036 5.678 0.578 1.00 82.12 170 LYS A CA 1
ATOM 1401 C C . LYS A 1 170 ? -1.612 5.667 0.022 1.00 82.12 170 LYS A C 1
ATOM 1403 O O . LYS A 1 170 ? -1.170 4.643 -0.483 1.00 82.12 170 LYS A O 1
ATOM 1408 N N . ALA A 1 171 ? -0.883 6.772 0.184 1.00 79.75 171 ALA A N 1
ATOM 1409 C CA . ALA A 1 171 ? 0.513 6.891 -0.235 1.00 79.75 171 ALA A CA 1
ATOM 1410 C C . ALA A 1 171 ? 1.443 5.916 0.489 1.00 79.75 171 ALA A C 1
ATOM 1412 O O . ALA A 1 171 ? 2.246 5.229 -0.136 1.00 79.75 171 ALA A O 1
ATOM 1413 N N . GLU A 1 172 ? 1.315 5.809 1.810 1.00 79.12 172 GLU A N 1
ATOM 1414 C CA . GLU A 1 172 ? 2.142 4.892 2.594 1.00 79.12 172 GLU A CA 1
ATOM 1415 C C . GLU A 1 172 ? 1.834 3.434 2.245 1.00 79.12 172 GLU A C 1
ATOM 1417 O O . GLU A 1 172 ? 2.756 2.647 2.035 1.00 79.12 172 GLU A O 1
ATOM 1422 N N . SER A 1 173 ? 0.552 3.087 2.109 1.00 81.31 173 SER A N 1
ATOM 1423 C CA . SER A 1 173 ? 0.128 1.752 1.692 1.00 81.31 173 SER A CA 1
ATOM 1424 C C . SER A 1 173 ? 0.617 1.414 0.287 1.00 81.31 173 SER A C 1
ATOM 1426 O O . SER A 1 173 ? 1.051 0.290 0.051 1.00 81.31 173 SER A O 1
ATOM 1428 N N . PHE A 1 174 ? 0.566 2.365 -0.645 1.00 83.75 174 PHE A N 1
ATOM 1429 C CA . PHE A 1 174 ? 1.057 2.167 -2.002 1.00 83.75 174 PHE A CA 1
ATOM 1430 C C . PHE A 1 174 ? 2.559 1.893 -2.036 1.00 83.75 174 PHE A C 1
ATOM 1432 O O . PHE A 1 174 ? 2.992 0.941 -2.684 1.00 83.75 174 PHE A O 1
ATOM 1439 N N . VAL A 1 175 ? 3.359 2.707 -1.338 1.00 78.19 175 VAL A N 1
ATOM 1440 C CA . VAL A 1 175 ? 4.816 2.527 -1.301 1.00 78.19 175 VAL A CA 1
ATOM 1441 C C . VAL A 1 175 ? 5.160 1.178 -0.669 1.00 78.19 175 VAL A C 1
ATOM 1443 O O . VAL A 1 175 ? 5.984 0.444 -1.212 1.00 78.19 175 VAL A O 1
ATOM 1446 N N . LEU A 1 176 ? 4.498 0.809 0.433 1.00 75.75 176 LEU A N 1
ATOM 1447 C CA . LEU A 1 176 ? 4.673 -0.500 1.068 1.00 75.75 176 LEU A CA 1
ATOM 1448 C C . LEU A 1 176 ? 4.282 -1.646 0.128 1.00 75.75 176 LEU A C 1
ATOM 1450 O O . LEU A 1 176 ? 5.055 -2.588 -0.036 1.00 75.75 176 LEU A O 1
ATOM 1454 N N . GLY A 1 177 ? 3.122 -1.548 -0.522 1.00 77.62 177 GLY A N 1
ATOM 1455 C CA . GLY A 1 177 ? 2.638 -2.539 -1.482 1.00 77.62 177 GLY A CA 1
ATOM 1456 C C . GLY A 1 177 ? 3.596 -2.707 -2.657 1.00 77.62 177 GLY A C 1
ATOM 1457 O O . GLY A 1 177 ? 3.999 -3.819 -2.973 1.00 77.62 177 GLY A O 1
ATOM 1458 N N . THR A 1 178 ? 4.051 -1.602 -3.240 1.00 79.62 178 THR A N 1
ATOM 1459 C CA . THR A 1 178 ? 5.018 -1.590 -4.343 1.00 79.62 178 THR A CA 1
ATOM 1460 C C . THR A 1 178 ? 6.355 -2.213 -3.943 1.00 79.62 178 THR A C 1
ATOM 1462 O O . THR A 1 178 ? 6.879 -3.058 -4.667 1.00 79.62 178 THR A O 1
ATOM 1465 N N . CYS A 1 179 ? 6.901 -1.846 -2.780 1.00 73.62 179 CYS A N 1
ATOM 1466 C CA . CYS A 1 179 ? 8.125 -2.452 -2.251 1.00 73.62 179 CYS A CA 1
ATOM 1467 C C . CYS A 1 179 ? 7.959 -3.962 -2.033 1.00 73.62 179 CYS A C 1
ATOM 1469 O O . CYS A 1 179 ? 8.835 -4.739 -2.410 1.00 73.62 179 CYS A O 1
ATOM 1471 N N . ASN A 1 180 ? 6.826 -4.387 -1.470 1.00 70.94 180 ASN A N 1
ATOM 1472 C CA . ASN A 1 180 ? 6.525 -5.803 -1.276 1.00 70.94 180 ASN A CA 1
ATOM 1473 C C . ASN A 1 180 ? 6.378 -6.538 -2.611 1.00 70.94 180 ASN A C 1
ATOM 1475 O O . ASN A 1 180 ? 6.902 -7.637 -2.746 1.00 70.94 180 ASN A O 1
ATOM 1479 N N . ASN A 1 181 ? 5.748 -5.925 -3.614 1.00 74.19 181 A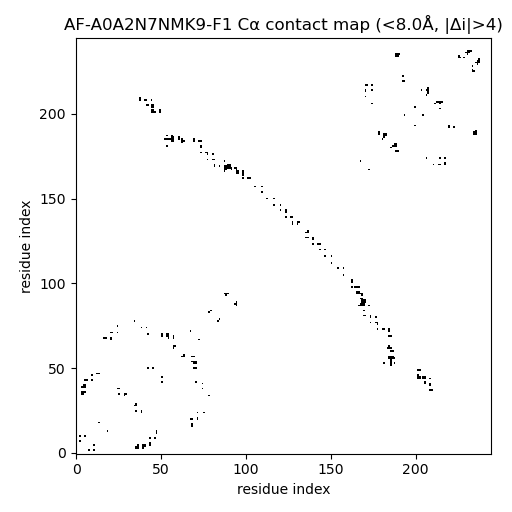SN A N 1
ATOM 1480 C CA . ASN A 1 181 ? 5.619 -6.489 -4.957 1.00 74.19 181 ASN A CA 1
ATOM 1481 C C . ASN A 1 181 ? 6.984 -6.647 -5.636 1.00 74.19 181 ASN A C 1
ATOM 1483 O O . ASN A 1 181 ? 7.234 -7.669 -6.261 1.00 74.19 181 ASN A O 1
ATOM 1487 N N . LEU A 1 182 ? 7.897 -5.687 -5.482 1.00 73.19 182 LEU A N 1
ATOM 1488 C CA . LEU A 1 182 ? 9.264 -5.810 -6.000 1.00 73.19 182 LEU A CA 1
ATOM 1489 C C . LEU A 1 182 ? 10.040 -6.955 -5.343 1.00 73.19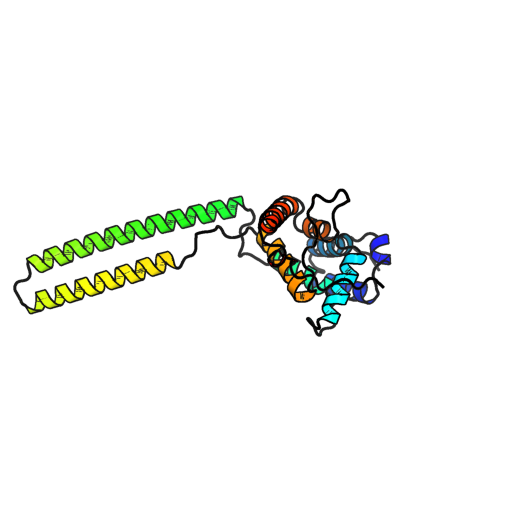 182 LEU A C 1
ATOM 1491 O O . LEU A 1 182 ? 10.764 -7.678 -6.028 1.00 73.19 182 LEU A O 1
ATOM 1495 N N . ILE A 1 183 ? 9.865 -7.154 -4.035 1.00 66.50 183 ILE A N 1
ATOM 1496 C CA . ILE A 1 183 ? 10.439 -8.297 -3.314 1.00 66.50 183 ILE A CA 1
ATOM 1497 C C . ILE A 1 183 ? 9.787 -9.602 -3.781 1.00 66.50 183 ILE A C 1
ATOM 1499 O O . ILE A 1 183 ? 10.478 -10.590 -4.011 1.00 66.50 183 ILE A O 1
ATOM 1503 N N . TRP A 1 184 ? 8.467 -9.611 -3.931 1.00 67.25 184 TRP A N 1
ATOM 1504 C CA . TRP A 1 184 ? 7.704 -10.810 -4.245 1.00 67.25 184 TRP A CA 1
ATOM 1505 C C . TRP A 1 184 ? 7.910 -11.278 -5.686 1.00 67.25 184 TRP A C 1
ATOM 1507 O O . TRP A 1 184 ? 8.261 -12.435 -5.913 1.00 67.25 184 TRP A O 1
ATOM 1517 N N . PHE A 1 185 ? 7.726 -10.379 -6.654 1.00 67.06 185 PHE A N 1
ATOM 1518 C CA . PHE A 1 185 ? 7.822 -10.697 -8.074 1.00 67.06 185 PHE A CA 1
ATOM 1519 C C . PHE A 1 185 ? 9.275 -10.766 -8.533 1.00 67.06 185 PHE A C 1
ATOM 1521 O O . PHE A 1 185 ? 9.659 -11.735 -9.177 1.00 67.06 185 PHE A O 1
ATOM 1528 N N . ALA A 1 186 ? 10.100 -9.782 -8.173 1.00 65.56 186 ALA A N 1
ATOM 1529 C CA . ALA A 1 186 ? 11.438 -9.639 -8.741 1.00 65.56 186 ALA A CA 1
ATOM 1530 C C . ALA A 1 186 ? 12.576 -9.918 -7.745 1.00 65.56 186 ALA A C 1
ATOM 1532 O O . ALA A 1 186 ? 13.740 -9.804 -8.111 1.00 65.56 186 ALA A O 1
ATOM 1533 N N . ASN A 1 187 ? 12.296 -10.240 -6.476 1.00 67.75 187 ASN A N 1
ATOM 1534 C CA . ASN A 1 187 ? 13.319 -10.322 -5.419 1.00 67.75 187 ASN A CA 1
ATOM 1535 C C . ASN A 1 187 ? 14.244 -9.079 -5.366 1.00 67.75 187 ASN A C 1
ATOM 1537 O O . ASN A 1 187 ? 15.402 -9.146 -4.940 1.00 67.75 187 ASN A O 1
ATOM 1541 N N . ILE A 1 188 ? 13.743 -7.921 -5.808 1.00 60.84 188 ILE A N 1
ATOM 1542 C CA . ILE A 1 188 ? 14.479 -6.657 -5.812 1.00 60.84 188 ILE A CA 1
ATOM 1543 C C . ILE A 1 188 ? 14.161 -5.943 -4.503 1.00 60.84 188 ILE A C 1
ATOM 1545 O O . ILE A 1 188 ? 13.064 -5.429 -4.298 1.00 60.84 188 ILE A O 1
ATOM 1549 N N . LYS A 1 189 ? 15.142 -5.897 -3.602 1.00 55.53 189 LYS A N 1
ATOM 1550 C CA . LYS A 1 189 ? 15.077 -5.095 -2.372 1.00 55.53 189 LYS A CA 1
ATOM 1551 C C . LYS A 1 189 ? 15.502 -3.655 -2.697 1.00 55.53 189 LYS A C 1
ATOM 1553 O O . LYS A 1 189 ? 16.396 -3.464 -3.518 1.00 55.53 189 LYS A O 1
ATOM 1558 N N . ALA A 1 190 ? 14.891 -2.638 -2.086 1.00 48.50 190 ALA A N 1
ATOM 1559 C CA . ALA A 1 190 ? 15.287 -1.242 -2.305 1.00 48.50 190 ALA A CA 1
ATOM 1560 C C . ALA A 1 190 ? 16.732 -1.015 -1.815 1.00 48.50 190 ALA A C 1
ATOM 1562 O O . ALA A 1 190 ? 17.035 -1.260 -0.651 1.00 48.50 190 ALA A O 1
ATOM 1563 N N . THR A 1 191 ? 17.644 -0.605 -2.704 1.00 44.16 191 THR A N 1
ATOM 1564 C CA . THR A 1 191 ? 19.097 -0.722 -2.461 1.00 44.16 191 THR A CA 1
ATOM 1565 C C . THR A 1 191 ? 19.857 0.586 -2.184 1.00 44.16 191 THR A C 1
ATOM 1567 O O . THR A 1 191 ? 21.076 0.512 -2.048 1.00 44.16 191 THR A O 1
ATOM 1570 N N . ARG A 1 192 ? 19.235 1.780 -2.119 1.00 42.22 192 ARG A N 1
ATOM 1571 C CA . ARG A 1 192 ? 19.979 3.041 -1.859 1.00 42.22 192 ARG A CA 1
ATOM 1572 C C . ARG A 1 192 ? 19.224 4.070 -1.013 1.00 42.22 192 ARG A C 1
ATOM 1574 O O . ARG A 1 192 ? 18.033 4.277 -1.211 1.00 42.22 192 ARG A O 1
ATOM 1581 N N . THR A 1 193 ? 19.961 4.744 -0.128 1.00 37.12 193 THR A N 1
ATOM 1582 C CA . THR A 1 193 ? 19.554 5.984 0.551 1.00 37.12 193 THR A CA 1
ATOM 1583 C C . THR A 1 193 ? 19.543 7.152 -0.441 1.00 37.12 193 THR A C 1
ATOM 1585 O O . THR A 1 193 ? 20.378 7.198 -1.345 1.00 37.12 193 THR A O 1
ATOM 1588 N N . ILE A 1 194 ? 18.606 8.088 -0.264 1.00 37.28 194 ILE A N 1
ATOM 1589 C CA . ILE A 1 194 ? 18.407 9.297 -1.095 1.00 37.28 194 ILE A CA 1
ATOM 1590 C C . ILE A 1 194 ? 19.663 10.199 -1.110 1.00 37.28 194 ILE A C 1
ATOM 1592 O O . ILE A 1 194 ? 19.871 10.977 -2.031 1.00 37.28 194 ILE A O 1
ATOM 1596 N N . ASP A 1 195 ? 20.542 10.012 -0.131 1.00 36.22 195 ASP A N 1
ATOM 1597 C CA . ASP A 1 195 ? 21.706 10.838 0.175 1.00 36.22 195 ASP A CA 1
ATOM 1598 C C . ASP A 1 195 ? 22.934 10.536 -0.721 1.00 36.22 195 ASP A C 1
ATOM 1600 O O . ASP A 1 195 ? 23.996 11.125 -0.530 1.00 36.22 195 ASP A O 1
ATOM 1604 N N . SER A 1 196 ? 22.849 9.611 -1.691 1.00 37.28 196 SER A N 1
ATOM 1605 C CA . SER A 1 196 ? 23.937 9.453 -2.667 1.00 37.28 196 SER A CA 1
ATOM 1606 C C . SER A 1 196 ? 23.897 10.627 -3.642 1.00 37.28 196 SER A C 1
ATOM 1608 O O . SER A 1 196 ? 22.883 10.804 -4.305 1.00 37.28 196 SER A O 1
ATOM 1610 N N . SER A 1 197 ? 24.988 11.382 -3.748 1.00 36.41 197 SER A N 1
ATOM 1611 C CA . SER A 1 197 ? 25.203 12.597 -4.554 1.00 36.41 197 SER A CA 1
ATOM 1612 C C . SER A 1 197 ? 25.071 12.439 -6.088 1.00 36.41 197 SER A C 1
ATOM 1614 O O . SER A 1 197 ? 25.797 13.062 -6.857 1.00 36.41 197 SER A O 1
ATOM 1616 N N . GLY A 1 198 ? 24.128 11.624 -6.560 1.00 49.66 198 GLY A N 1
ATOM 1617 C CA . GLY A 1 198 ? 23.733 11.470 -7.957 1.00 49.66 198 GLY A CA 1
ATOM 1618 C C . GLY A 1 198 ? 22.214 11.582 -8.111 1.00 49.66 198 GLY A C 1
ATOM 1619 O O . GLY A 1 198 ? 21.473 11.489 -7.136 1.00 49.66 198 GLY A O 1
ATOM 1620 N N . GLY A 1 199 ? 21.750 11.799 -9.345 1.00 51.84 199 GLY A N 1
ATOM 1621 C CA . GLY A 1 199 ? 20.326 11.961 -9.661 1.00 51.84 199 GLY A CA 1
ATOM 1622 C C . GLY A 1 199 ? 19.422 10.836 -9.128 1.00 51.84 199 GLY A C 1
ATOM 1623 O O . GLY A 1 199 ? 19.876 9.733 -8.815 1.00 51.84 199 GLY A O 1
ATOM 1624 N N . LYS A 1 200 ? 18.115 11.120 -9.038 1.00 57.31 200 LYS A N 1
ATOM 1625 C CA . LYS A 1 200 ? 17.102 10.199 -8.495 1.00 57.31 200 LYS A CA 1
ATOM 1626 C C . LYS A 1 200 ? 17.189 8.819 -9.154 1.00 57.31 200 LYS A C 1
ATOM 1628 O O . LYS A 1 200 ? 17.217 8.705 -10.380 1.00 57.31 200 LYS A O 1
ATOM 1633 N N . THR A 1 201 ? 17.187 7.759 -8.340 1.00 64.31 201 THR A N 1
ATOM 1634 C CA . THR A 1 201 ? 17.172 6.388 -8.872 1.00 64.31 201 THR A CA 1
ATOM 1635 C C . THR A 1 201 ? 15.874 6.123 -9.644 1.00 64.31 201 THR A C 1
ATOM 1637 O O . THR A 1 201 ? 14.843 6.719 -9.315 1.00 64.31 201 THR A O 1
ATOM 1640 N N . PRO A 1 202 ? 15.866 5.205 -10.624 1.00 69.62 202 PRO A N 1
ATOM 1641 C CA . PRO A 1 202 ? 14.657 4.944 -11.398 1.00 69.62 202 PRO A CA 1
ATOM 1642 C C . PRO A 1 202 ? 13.475 4.428 -10.564 1.00 69.62 202 PRO A C 1
ATOM 1644 O O . PRO A 1 202 ? 12.325 4.725 -10.867 1.00 69.62 202 PRO A O 1
ATOM 1647 N N . PHE A 1 203 ? 13.742 3.740 -9.448 1.00 73.44 203 PHE A N 1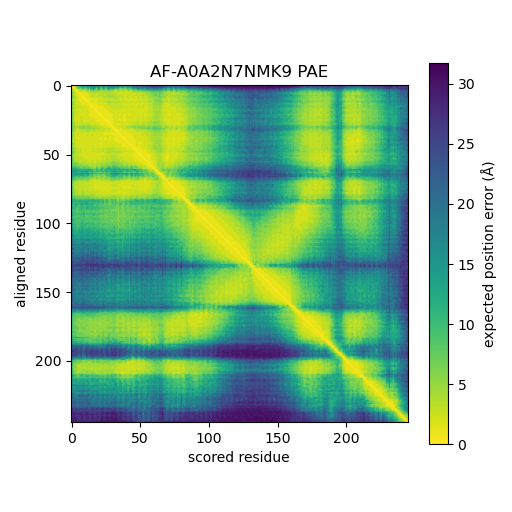
ATOM 1648 C CA . PHE A 1 203 ? 12.695 3.357 -8.500 1.00 73.44 203 PHE A CA 1
ATOM 1649 C C . PHE A 1 203 ? 12.051 4.572 -7.812 1.00 73.44 203 PHE A C 1
ATOM 1651 O O . PHE A 1 203 ? 10.832 4.631 -7.693 1.00 73.44 203 PHE A O 1
ATOM 1658 N N . LEU A 1 204 ? 12.848 5.566 -7.400 1.00 68.31 204 LEU A N 1
ATOM 1659 C CA . LEU A 1 204 ? 12.319 6.807 -6.820 1.00 68.31 204 LEU A CA 1
ATOM 1660 C C . LEU A 1 204 ? 11.500 7.588 -7.853 1.00 68.31 204 LEU A C 1
ATOM 1662 O O . LEU A 1 204 ? 10.393 8.014 -7.545 1.00 68.31 204 LEU A O 1
ATOM 1666 N N . ARG A 1 205 ? 12.002 7.702 -9.091 1.00 70.06 205 ARG A N 1
ATOM 1667 C CA . ARG A 1 205 ? 11.264 8.332 -10.198 1.00 70.06 205 ARG A CA 1
ATOM 1668 C C . ARG A 1 205 ? 9.933 7.624 -10.453 1.00 70.06 205 ARG A C 1
ATOM 1670 O O . ARG A 1 205 ? 8.921 8.288 -10.621 1.00 70.06 205 ARG A O 1
ATOM 1677 N N . PHE A 1 206 ? 9.925 6.292 -10.439 1.00 80.50 206 PHE A N 1
ATOM 1678 C CA . PHE A 1 206 ? 8.705 5.498 -10.576 1.00 80.50 206 PHE A CA 1
ATOM 1679 C C . PHE A 1 206 ? 7.692 5.788 -9.458 1.00 80.50 206 PHE A C 1
ATOM 1681 O O . PHE A 1 206 ? 6.519 6.005 -9.741 1.00 80.50 206 PHE A O 1
ATOM 1688 N N . LEU A 1 207 ? 8.129 5.854 -8.197 1.00 77.31 207 LEU A N 1
ATOM 1689 C CA . LEU A 1 207 ? 7.235 6.196 -7.086 1.00 77.31 207 LEU A CA 1
ATOM 1690 C C . LEU A 1 207 ? 6.694 7.633 -7.181 1.00 77.31 207 LEU A C 1
ATOM 1692 O O . LEU A 1 207 ? 5.532 7.862 -6.852 1.00 77.31 207 LEU A O 1
ATOM 1696 N N . GLU A 1 208 ? 7.499 8.581 -7.665 1.00 73.06 208 GLU A N 1
ATOM 1697 C CA . GLU A 1 208 ? 7.087 9.976 -7.885 1.00 73.06 208 GLU A CA 1
ATOM 1698 C C . GLU A 1 208 ? 6.038 10.132 -8.988 1.00 73.06 208 GLU A C 1
ATOM 1700 O O . GLU A 1 208 ? 5.219 11.041 -8.905 1.00 73.06 208 GLU A O 1
ATOM 1705 N N . VAL A 1 209 ? 6.002 9.240 -9.985 1.00 81.31 209 VAL A N 1
ATOM 1706 C CA . VAL A 1 209 ? 4.929 9.245 -10.998 1.00 81.31 209 VAL A CA 1
ATOM 1707 C C . VAL A 1 209 ? 3.563 9.001 -10.350 1.00 81.31 209 VAL A C 1
ATOM 1709 O O . VAL A 1 209 ? 2.575 9.612 -10.750 1.00 81.31 209 VAL A O 1
ATOM 1712 N N . PHE A 1 210 ? 3.500 8.149 -9.323 1.00 78.25 210 PHE A N 1
ATOM 1713 C CA . PHE A 1 210 ? 2.253 7.860 -8.608 1.00 78.25 210 PHE A CA 1
ATOM 1714 C C . PHE A 1 210 ? 1.977 8.843 -7.462 1.00 78.25 210 PHE A C 1
ATOM 1716 O O . PHE A 1 210 ? 0.815 9.114 -7.170 1.00 78.25 210 PHE A O 1
ATOM 1723 N N . PHE A 1 211 ? 3.021 9.381 -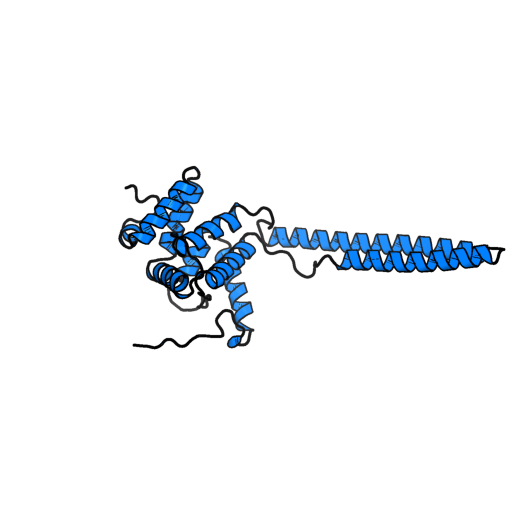6.820 1.00 75.88 211 PHE A N 1
ATOM 1724 C CA . PHE A 1 211 ? 2.919 10.315 -5.691 1.00 75.88 211 PHE A CA 1
ATOM 1725 C C . PHE A 1 211 ? 3.954 11.438 -5.786 1.00 75.88 211 PHE A C 1
ATOM 1727 O O . PHE A 1 211 ? 4.956 11.422 -5.063 1.00 75.88 211 PHE A O 1
ATOM 1734 N N . PRO A 1 212 ? 3.723 12.437 -6.649 1.00 65.81 212 PRO A N 1
ATOM 1735 C CA . PRO A 1 212 ? 4.710 13.479 -6.910 1.00 65.81 212 PRO A CA 1
ATOM 1736 C C . PRO A 1 212 ? 5.015 14.358 -5.687 1.00 65.81 212 PRO A C 1
ATOM 1738 O O . PRO A 1 212 ? 6.078 14.968 -5.640 1.00 65.81 212 PRO A O 1
ATOM 1741 N N . PHE A 1 213 ? 4.126 14.406 -4.686 1.00 65.88 213 PHE A N 1
ATOM 1742 C CA . PHE A 1 213 ? 4.299 15.228 -3.481 1.00 65.88 213 PHE A CA 1
ATOM 1743 C C . PHE A 1 213 ? 4.615 14.402 -2.226 1.00 65.88 213 PHE A C 1
ATOM 1745 O O . PHE A 1 213 ? 5.325 14.857 -1.331 1.00 65.88 213 PHE A O 1
ATOM 1752 N N . GLU A 1 214 ? 4.088 13.180 -2.131 1.00 67.00 214 GLU A N 1
ATOM 1753 C CA . GLU A 1 214 ? 4.148 12.364 -0.917 1.00 67.00 214 GLU A CA 1
ATOM 1754 C C . GLU A 1 214 ? 5.275 11.323 -0.921 1.00 67.00 214 GLU A C 1
ATOM 1756 O O . GLU A 1 214 ? 5.632 10.825 0.153 1.00 67.00 214 GLU A O 1
ATOM 1761 N N . ALA A 1 215 ? 5.843 10.985 -2.085 1.00 63.12 215 ALA A N 1
ATOM 1762 C CA . ALA A 1 215 ? 6.848 9.927 -2.206 1.00 63.12 215 ALA A CA 1
ATOM 1763 C C . ALA A 1 215 ? 8.115 10.228 -1.390 1.00 63.12 215 ALA A C 1
ATOM 1765 O O . ALA A 1 215 ? 8.563 9.388 -0.608 1.00 63.12 215 ALA A O 1
ATOM 1766 N N . GLU A 1 216 ? 8.662 11.436 -1.513 1.00 58.72 216 GLU A N 1
ATOM 1767 C CA . GLU A 1 216 ? 9.925 11.837 -0.885 1.00 58.72 216 GLU A CA 1
ATOM 1768 C C . GLU A 1 216 ? 9.922 11.704 0.657 1.00 58.72 216 GLU A C 1
ATOM 1770 O O . GLU A 1 216 ? 10.751 10.958 1.191 1.00 58.72 216 GLU A O 1
ATOM 1775 N N . PRO A 1 217 ? 8.976 12.297 1.416 1.00 61.66 217 PRO A N 1
ATOM 1776 C CA . PRO A 1 217 ? 8.964 12.169 2.877 1.00 61.66 217 PRO A CA 1
ATOM 1777 C C . PRO A 1 217 ? 8.649 10.746 3.369 1.00 61.66 217 PRO A C 1
ATOM 1779 O O . PRO A 1 217 ? 9.106 10.345 4.445 1.00 61.66 217 PRO A O 1
ATOM 1782 N N . ILE A 1 218 ? 7.865 9.960 2.620 1.00 63.16 218 ILE A N 1
ATOM 1783 C CA . ILE A 1 218 ? 7.566 8.559 2.967 1.00 63.16 218 ILE A CA 1
ATOM 1784 C C . ILE A 1 218 ? 8.821 7.699 2.827 1.00 63.16 218 ILE A C 1
ATOM 1786 O O . ILE A 1 218 ? 9.115 6.891 3.710 1.00 63.16 218 ILE A O 1
ATOM 1790 N N . LEU A 1 219 ? 9.579 7.908 1.754 1.00 60.75 219 LEU A N 1
ATOM 1791 C CA . LEU A 1 219 ? 10.795 7.160 1.476 1.00 60.75 219 LEU A CA 1
ATOM 1792 C C . LEU A 1 219 ? 11.891 7.510 2.477 1.00 60.75 219 LEU A C 1
ATOM 1794 O O . LEU A 1 219 ? 12.452 6.598 3.080 1.00 60.75 219 LEU A O 1
ATOM 1798 N N . SER A 1 220 ? 12.105 8.794 2.771 1.00 58.69 220 SER A N 1
ATOM 1799 C CA . SER A 1 220 ? 13.031 9.230 3.825 1.00 58.69 220 SER A CA 1
ATOM 1800 C C . SER A 1 220 ? 12.700 8.600 5.184 1.00 58.69 220 SER A C 1
ATOM 1802 O O . SER A 1 220 ? 13.586 8.077 5.858 1.00 58.69 220 SER A O 1
ATOM 1804 N N . SER A 1 221 ? 11.418 8.544 5.566 1.00 61.16 221 SER A N 1
ATOM 1805 C CA . SER A 1 221 ? 10.989 7.896 6.816 1.00 61.16 221 SER A CA 1
ATOM 1806 C C . SER A 1 221 ? 11.227 6.382 6.823 1.00 61.16 221 SER A C 1
ATOM 1808 O O . SER A 1 221 ? 11.677 5.836 7.834 1.00 61.16 221 SER A O 1
ATOM 1810 N N . LEU A 1 222 ? 10.947 5.693 5.711 1.00 59.53 222 LEU A N 1
ATOM 1811 C CA . LEU A 1 222 ? 11.232 4.265 5.573 1.00 59.53 222 LEU A CA 1
ATOM 1812 C C . LEU A 1 222 ? 12.735 4.001 5.703 1.00 59.53 222 LEU A C 1
ATOM 1814 O O . LEU A 1 222 ? 13.123 3.125 6.471 1.00 59.53 222 LEU A O 1
ATOM 1818 N N . TYR A 1 223 ? 13.585 4.787 5.043 1.00 58.34 223 TYR A N 1
ATOM 1819 C CA . TYR A 1 223 ? 15.038 4.627 5.121 1.00 58.34 223 TYR A CA 1
ATOM 1820 C C . TYR A 1 223 ? 15.606 4.938 6.509 1.00 58.34 223 TYR A C 1
ATOM 1822 O O . TYR A 1 223 ? 16.440 4.177 6.996 1.00 58.34 223 TYR A O 1
ATOM 1830 N N . GLU A 1 224 ? 15.129 5.980 7.191 1.00 59.22 224 GLU A N 1
ATOM 1831 C CA . GLU A 1 224 ? 15.530 6.274 8.575 1.00 59.22 224 GLU A CA 1
ATOM 1832 C C . GLU A 1 224 ? 15.168 5.132 9.534 1.00 59.22 224 GLU A C 1
ATOM 1834 O O . GLU A 1 224 ? 15.973 4.737 10.382 1.00 59.22 224 GLU A O 1
ATOM 1839 N N . LYS A 1 225 ? 13.990 4.519 9.356 1.00 57.41 225 LYS A N 1
ATOM 1840 C CA . LYS A 1 225 ? 13.613 3.307 10.100 1.00 57.41 225 LYS A CA 1
ATOM 1841 C C . LYS A 1 225 ? 14.536 2.126 9.775 1.00 57.41 225 LYS A C 1
ATOM 1843 O O . LYS A 1 225 ? 14.878 1.365 10.675 1.00 57.41 225 LYS A O 1
ATOM 1848 N N . GLN A 1 226 ? 14.988 1.997 8.525 1.00 51.84 226 GLN A N 1
ATOM 1849 C CA . GLN A 1 226 ? 15.931 0.953 8.106 1.00 51.84 226 GLN A CA 1
ATOM 1850 C C . GLN A 1 226 ? 17.356 1.170 8.640 1.00 51.84 226 GLN A C 1
ATOM 1852 O O . GLN A 1 226 ? 18.010 0.198 9.007 1.00 51.84 226 GLN A O 1
ATOM 1857 N N . LYS A 1 227 ? 17.848 2.414 8.755 1.00 56.78 227 LYS A N 1
ATOM 1858 C CA . LYS A 1 227 ? 19.194 2.713 9.296 1.00 56.78 227 LYS A CA 1
ATOM 1859 C C . LYS A 1 227 ? 19.403 2.125 10.700 1.00 56.78 227 LYS A C 1
ATOM 1861 O O . LYS A 1 227 ? 20.507 1.687 11.020 1.00 56.78 227 LYS A O 1
ATOM 1866 N N . ARG A 1 228 ? 18.342 2.065 11.512 1.00 60.44 228 ARG A N 1
ATOM 1867 C CA . ARG A 1 228 ? 18.371 1.569 12.901 1.00 60.44 228 ARG A CA 1
ATOM 1868 C C . ARG A 1 228 ? 18.355 0.045 13.032 1.00 60.44 228 ARG A C 1
ATOM 1870 O O . ARG A 1 228 ? 18.630 -0.466 14.112 1.00 60.44 228 ARG A O 1
ATOM 1877 N N . LEU A 1 229 ? 18.031 -0.684 11.966 1.00 51.56 229 LEU A N 1
ATOM 1878 C CA . LEU A 1 229 ? 18.032 -2.145 11.985 1.00 51.56 229 LEU A CA 1
ATOM 1879 C C . LEU A 1 229 ? 19.457 -2.683 11.735 1.00 51.56 229 LEU A C 1
ATOM 1881 O O . LEU A 1 229 ? 20.205 -2.064 10.968 1.00 51.56 229 LEU A O 1
ATOM 1885 N N . PRO A 1 230 ? 19.845 -3.829 12.334 1.00 57.06 230 PRO A N 1
ATOM 1886 C CA . PRO A 1 230 ? 21.059 -4.559 11.957 1.00 57.06 230 PRO A CA 1
ATOM 1887 C C . PRO A 1 230 ? 21.076 -4.831 10.457 1.00 57.06 230 PRO A C 1
ATOM 1889 O O . PRO A 1 230 ? 20.010 -5.098 9.900 1.00 57.06 230 PRO A O 1
ATOM 1892 N N . ILE A 1 231 ? 22.251 -4.772 9.813 1.00 53.38 231 ILE A N 1
ATOM 1893 C CA . ILE A 1 231 ? 22.375 -4.864 8.349 1.00 53.38 231 ILE A CA 1
ATOM 1894 C C . ILE A 1 231 ? 21.577 -6.052 7.825 1.00 53.38 231 ILE A C 1
ATOM 1896 O O . ILE A 1 231 ? 20.745 -5.815 6.962 1.00 53.38 231 ILE A O 1
ATOM 1900 N N . GLU A 1 232 ? 21.701 -7.249 8.414 1.00 47.62 232 GLU A N 1
ATOM 1901 C CA . GLU A 1 232 ? 21.002 -8.466 7.958 1.00 47.62 232 GLU A CA 1
ATOM 1902 C C . GLU A 1 232 ? 19.466 -8.380 8.026 1.00 47.62 232 GLU A C 1
ATOM 1904 O O . GLU A 1 232 ? 18.772 -9.052 7.260 1.00 47.62 232 GLU A O 1
ATOM 1909 N N . LYS A 1 233 ? 18.936 -7.541 8.923 1.00 45.41 233 LYS A N 1
ATOM 1910 C CA . LYS A 1 233 ? 17.498 -7.313 9.148 1.00 45.41 233 LYS A CA 1
ATOM 1911 C C . LYS A 1 233 ? 16.961 -6.082 8.426 1.00 45.41 233 LYS A C 1
ATOM 1913 O O . LYS A 1 233 ? 15.747 -5.873 8.411 1.00 45.41 233 LYS A O 1
ATOM 1918 N N . ARG A 1 234 ? 17.834 -5.268 7.825 1.00 49.78 234 ARG A N 1
ATOM 1919 C CA . ARG A 1 234 ? 17.401 -4.213 6.908 1.00 49.78 234 ARG A CA 1
ATOM 1920 C C . ARG A 1 234 ? 16.716 -4.859 5.709 1.00 49.78 234 ARG A C 1
ATOM 1922 O O . ARG A 1 234 ? 17.071 -5.964 5.290 1.00 49.78 234 ARG A O 1
ATOM 1929 N N . ILE A 1 235 ? 15.780 -4.149 5.094 1.00 40.59 235 ILE A N 1
ATOM 1930 C CA . ILE A 1 235 ? 15.323 -4.434 3.735 1.00 40.59 235 ILE A CA 1
ATOM 1931 C C . ILE A 1 235 ? 16.578 -4.400 2.847 1.00 40.59 235 ILE A C 1
ATOM 1933 O O . ILE A 1 235 ? 17.076 -3.332 2.515 1.00 40.59 235 ILE A O 1
ATOM 1937 N N . GLY A 1 236 ? 17.147 -5.573 2.542 1.00 41.00 236 GLY A N 1
ATOM 1938 C CA . GLY A 1 236 ? 18.420 -5.704 1.812 1.00 41.00 236 GLY A CA 1
ATOM 1939 C C . GLY A 1 236 ? 19.548 -6.455 2.528 1.00 41.00 236 GLY A C 1
ATOM 1940 O O . GLY A 1 236 ? 20.579 -6.686 1.911 1.00 41.00 236 GLY A O 1
ATOM 1941 N N . GLY A 1 237 ? 19.374 -6.855 3.789 1.00 31.61 237 GLY A N 1
ATOM 1942 C CA . GLY A 1 237 ? 20.472 -7.302 4.646 1.00 31.61 237 GLY A CA 1
ATOM 1943 C C . GLY A 1 237 ? 21.198 -8.585 4.283 1.00 31.61 237 GLY A C 1
ATOM 1944 O O . GLY A 1 237 ? 22.398 -8.715 4.502 1.00 31.61 237 GLY A O 1
ATOM 1945 N N . THR A 1 238 ? 20.483 -9.524 3.682 1.00 36.81 238 THR A N 1
ATOM 1946 C CA . THR A 1 2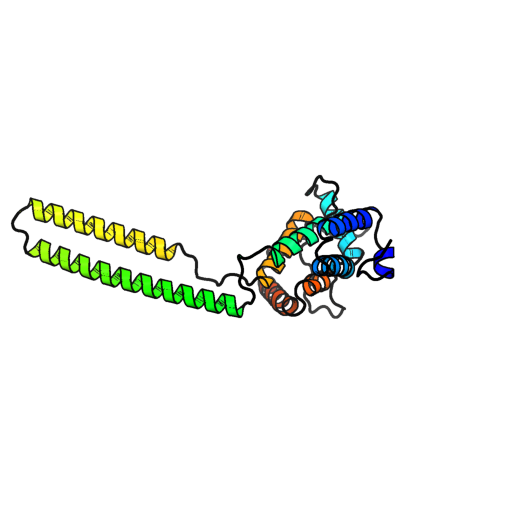38 ? 21.084 -10.658 2.988 1.00 36.81 238 THR A CA 1
ATOM 1947 C C . THR A 1 238 ? 21.290 -10.279 1.530 1.00 36.81 238 THR A C 1
ATOM 1949 O O . THR A 1 238 ? 20.340 -10.276 0.738 1.00 36.81 238 THR A O 1
ATOM 1952 N N . PHE A 1 239 ? 22.533 -9.945 1.187 1.00 39.22 239 PHE A N 1
ATOM 1953 C CA . PHE A 1 239 ? 23.000 -9.891 -0.193 1.00 39.22 239 PHE A CA 1
ATOM 1954 C C . PHE A 1 239 ? 23.537 -11.277 -0.576 1.00 39.22 239 PHE A C 1
ATOM 1956 O O . PHE A 1 239 ? 24.403 -11.815 0.110 1.00 39.22 239 PHE A O 1
ATOM 1963 N N . ILE A 1 240 ? 23.038 -11.855 -1.671 1.00 36.56 240 ILE A N 1
ATOM 1964 C CA . ILE A 1 240 ? 23.741 -12.937 -2.376 1.00 36.56 240 ILE A CA 1
ATOM 1965 C C . ILE A 1 240 ? 24.854 -12.244 -3.176 1.00 36.56 240 ILE A C 1
ATOM 1967 O O . ILE A 1 240 ? 24.548 -11.295 -3.901 1.00 36.56 240 ILE A O 1
ATOM 1971 N N . PRO A 1 241 ? 26.130 -12.634 -3.028 1.00 36.47 241 PRO A N 1
ATOM 1972 C CA . PRO A 1 241 ? 27.258 -11.876 -3.558 1.00 36.47 241 PRO A CA 1
ATOM 1973 C C . PRO A 1 241 ? 27.170 -11.689 -5.077 1.00 36.47 241 PRO A C 1
ATOM 1975 O O . PRO A 1 241 ? 26.880 -12.626 -5.821 1.00 36.47 241 PRO A O 1
ATOM 1978 N N . VAL A 1 242 ? 27.477 -10.472 -5.537 1.00 32.22 242 VAL A N 1
ATOM 1979 C CA . VAL A 1 242 ? 27.719 -10.184 -6.955 1.00 32.22 242 VAL A CA 1
ATOM 1980 C C . VAL A 1 242 ? 29.017 -10.885 -7.342 1.00 32.22 242 VAL A C 1
ATOM 1982 O O . VAL A 1 242 ? 30.094 -10.454 -6.930 1.00 32.22 242 VAL A O 1
ATOM 1985 N N . ARG A 1 243 ? 28.944 -11.960 -8.133 1.00 32.38 243 ARG A N 1
ATOM 1986 C CA . ARG A 1 243 ? 30.126 -12.425 -8.865 1.00 32.38 243 ARG A CA 1
ATOM 1987 C C . ARG A 1 243 ? 30.428 -11.376 -9.929 1.00 32.38 243 ARG A C 1
ATOM 1989 O O . ARG A 1 243 ? 29.679 -11.242 -10.889 1.00 32.38 243 ARG A O 1
ATOM 1996 N N . ARG A 1 244 ? 31.483 -10.591 -9.708 1.00 33.41 244 ARG A N 1
ATOM 1997 C CA . ARG A 1 244 ? 32.099 -9.781 -10.760 1.00 33.41 244 ARG A CA 1
ATOM 1998 C C . ARG A 1 244 ? 32.777 -10.759 -11.722 1.00 33.41 244 ARG A C 1
ATOM 2000 O O . ARG A 1 244 ? 33.676 -11.479 -11.293 1.00 33.41 244 ARG A O 1
ATOM 2007 N N . GLY A 1 245 ? 32.264 -10.835 -12.944 1.00 33.28 245 GLY A N 1
ATOM 2008 C CA . GLY A 1 245 ? 32.951 -11.387 -14.110 1.00 33.28 245 GLY A CA 1
ATOM 2009 C C . GLY A 1 245 ? 33.399 -10.233 -14.984 1.00 33.28 245 GLY A C 1
ATOM 2010 O O . GLY A 1 245 ? 32.632 -9.243 -15.032 1.00 33.28 245 GLY A O 1
#